Protein AF-A0A4R0S3S3-F1 (afdb_monomer)

InterPro domains:
  IPR056121 Domain of unknown function DUF7704 [PF24803] (75-228)
  IPR056121 Domain of unknown function DUF7704 [PTHR37019] (70-231)

Structure (mmCIF, N/CA/C/O backbone):
data_AF-A0A4R0S3S3-F1
#
_entry.id   AF-A0A4R0S3S3-F1
#
loop_
_atom_site.group_PDB
_atom_site.id
_atom_site.type_symbol
_atom_site.label_atom_id
_atom_site.label_alt_id
_atom_site.label_comp_id
_atom_site.label_asym_id
_atom_site.label_entity_id
_atom_site.label_seq_id
_atom_site.pdbx_PDB_ins_code
_atom_site.Cartn_x
_atom_site.Cartn_y
_atom_site.Cartn_z
_atom_site.occupancy
_atom_site.B_iso_or_equiv
_atom_site.auth_seq_id
_atom_site.auth_comp_id
_atom_site.auth_asym_id
_atom_site.auth_atom_id
_atom_site.pdbx_PDB_model_num
ATOM 1 N N . MET A 1 1 ? -4.196 -21.162 -22.050 1.00 35.69 1 MET A N 1
ATOM 2 C CA . MET A 1 1 ? -4.713 -21.024 -20.668 1.00 35.69 1 MET A CA 1
ATOM 3 C C . MET A 1 1 ? -4.664 -19.553 -20.250 1.00 35.69 1 MET A C 1
ATOM 5 O O . MET A 1 1 ? -3.620 -19.103 -19.809 1.00 35.69 1 MET A O 1
ATOM 9 N N . ARG A 1 2 ? -5.730 -18.764 -20.458 1.00 34.78 2 ARG A N 1
ATOM 10 C CA . ARG A 1 2 ? -5.792 -17.333 -20.060 1.00 34.78 2 ARG A CA 1
ATOM 11 C C . ARG A 1 2 ? -7.169 -16.909 -19.505 1.00 34.78 2 ARG A C 1
ATOM 13 O O . ARG A 1 2 ? -7.535 -15.750 -19.600 1.00 34.78 2 ARG A O 1
ATOM 20 N N . LEU A 1 3 ? -7.936 -17.839 -18.923 1.00 28.58 3 LEU A N 1
ATOM 21 C CA . LEU A 1 3 ? -9.267 -17.550 -18.350 1.00 28.58 3 LEU A CA 1
ATOM 22 C C . LEU A 1 3 ? -9.360 -17.682 -16.816 1.00 28.58 3 LEU A C 1
ATOM 24 O O . LEU A 1 3 ? -10.427 -17.470 -16.252 1.00 28.58 3 LEU A O 1
ATOM 28 N N . SER A 1 4 ? -8.270 -18.012 -16.116 1.00 37.50 4 SER A N 1
ATOM 29 C CA . SER A 1 4 ? -8.365 -18.422 -14.703 1.00 37.50 4 SER A CA 1
ATOM 30 C C . SER A 1 4 ? -8.352 -17.273 -13.684 1.00 37.50 4 SER A C 1
ATOM 32 O O . SER A 1 4 ? -8.797 -17.470 -12.558 1.00 37.50 4 SER A O 1
ATOM 34 N N . ALA A 1 5 ? -7.873 -16.077 -14.047 1.00 30.36 5 ALA A N 1
ATOM 35 C CA . ALA A 1 5 ? -7.733 -14.965 -13.097 1.00 30.36 5 ALA A CA 1
ATOM 36 C C . ALA A 1 5 ? -9.059 -14.223 -12.831 1.00 30.36 5 ALA A C 1
ATOM 38 O O . ALA A 1 5 ? -9.338 -13.853 -11.694 1.00 30.36 5 ALA A O 1
ATOM 39 N N . CYS A 1 6 ? -9.929 -14.079 -13.841 1.00 31.77 6 CYS A N 1
ATOM 40 C CA . CYS A 1 6 ? -11.235 -13.426 -13.670 1.00 31.77 6 CYS A CA 1
ATOM 41 C C . CYS A 1 6 ? -12.199 -14.229 -12.779 1.00 31.77 6 CYS A C 1
ATOM 43 O O . CYS A 1 6 ? -13.008 -13.637 -12.070 1.00 31.77 6 CYS A O 1
ATOM 45 N N . PHE A 1 7 ? -12.095 -15.563 -12.764 1.00 30.67 7 PHE A N 1
ATOM 46 C CA . PHE A 1 7 ? -12.958 -16.418 -11.938 1.00 30.67 7 PHE A CA 1
ATOM 47 C C . PHE A 1 7 ? -12.605 -16.375 -10.444 1.00 30.67 7 PHE A C 1
ATOM 49 O O . PHE A 1 7 ? -13.498 -16.456 -9.603 1.00 30.67 7 PHE A O 1
ATOM 56 N N . LEU A 1 8 ? -11.327 -16.189 -10.100 1.00 35.50 8 LEU A N 1
ATOM 57 C CA . LEU A 1 8 ? -10.882 -16.071 -8.706 1.00 35.50 8 LEU A CA 1
ATOM 58 C C . LEU A 1 8 ? -11.323 -14.747 -8.063 1.00 35.50 8 LEU A C 1
ATOM 60 O O . LEU A 1 8 ? -11.708 -14.739 -6.896 1.00 35.50 8 LEU A O 1
ATOM 64 N N . ILE A 1 9 ? -11.359 -13.659 -8.839 1.00 36.84 9 ILE A N 1
ATOM 65 C CA . ILE A 1 9 ? -11.851 -12.348 -8.381 1.00 36.84 9 ILE A CA 1
ATOM 66 C C . ILE A 1 9 ? -13.368 -12.394 -8.123 1.00 36.84 9 ILE A C 1
ATOM 68 O O . ILE A 1 9 ? -13.841 -11.868 -7.117 1.00 36.84 9 ILE A O 1
ATOM 72 N N . ALA A 1 10 ? -14.135 -13.091 -8.971 1.00 30.64 10 ALA A N 1
ATOM 73 C CA . ALA A 1 10 ? -15.579 -13.246 -8.784 1.00 30.64 10 ALA A CA 1
ATOM 74 C C . ALA A 1 10 ? -15.937 -14.129 -7.569 1.00 30.64 10 ALA A C 1
ATOM 76 O O . ALA A 1 10 ? -16.857 -13.799 -6.822 1.00 30.64 10 ALA A O 1
ATOM 77 N N . ALA A 1 11 ? -15.188 -15.213 -7.329 1.00 32.97 11 ALA A N 1
ATOM 78 C CA . ALA A 1 11 ? -15.475 -16.163 -6.251 1.00 32.97 11 ALA A CA 1
ATOM 79 C C . ALA A 1 11 ? -15.201 -15.601 -4.841 1.00 32.97 11 ALA A C 1
ATOM 81 O O . ALA A 1 11 ? -15.923 -15.930 -3.898 1.00 32.97 11 ALA A O 1
ATOM 82 N N . PHE A 1 12 ? -14.201 -14.723 -4.688 1.00 30.95 12 PHE A N 1
ATOM 83 C CA . PHE A 1 12 ? -13.895 -14.091 -3.396 1.00 30.95 12 PHE A CA 1
ATOM 84 C C . PHE A 1 12 ? -14.872 -12.957 -3.047 1.00 30.95 12 PHE A C 1
ATOM 86 O O . PHE A 1 12 ? -15.174 -12.721 -1.877 1.00 30.95 12 PHE A O 1
ATOM 93 N N . SER A 1 13 ? -15.438 -12.297 -4.064 1.00 33.88 13 SER A N 1
ATOM 94 C CA . SER A 1 13 ? -16.445 -11.250 -3.871 1.00 33.88 13 SER A CA 1
ATOM 95 C C . SER A 1 13 ? -17.778 -11.812 -3.351 1.00 33.88 13 SER A C 1
ATOM 97 O O . SER A 1 13 ? -18.491 -11.124 -2.629 1.00 33.88 13 SER A O 1
ATOM 99 N N . THR A 1 14 ? -18.117 -13.071 -3.647 1.00 34.12 14 THR A N 1
ATOM 100 C CA . THR A 1 14 ? -19.372 -13.691 -3.180 1.00 34.12 14 THR A CA 1
AT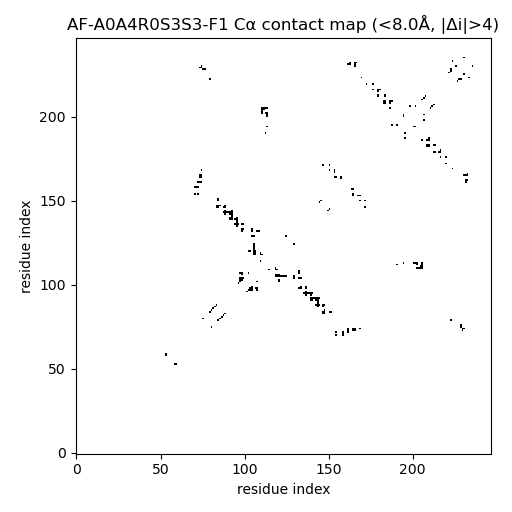OM 101 C C . THR A 1 14 ? -19.333 -14.208 -1.740 1.00 34.12 14 THR A C 1
ATOM 103 O O . THR A 1 14 ? -20.371 -14.246 -1.084 1.00 34.12 14 THR A O 1
ATOM 106 N N . THR A 1 15 ? -18.167 -14.574 -1.203 1.00 40.66 15 THR A N 1
ATOM 107 C CA . THR A 1 15 ? -18.057 -15.130 0.160 1.00 40.66 15 THR A CA 1
ATOM 108 C C . THR A 1 15 ? -17.957 -14.063 1.250 1.00 40.66 15 THR A C 1
ATOM 110 O O . THR A 1 15 ? -18.397 -14.310 2.371 1.00 40.66 15 THR A O 1
ATOM 113 N N . VAL A 1 16 ? -17.466 -12.859 0.937 1.00 40.75 16 VAL A N 1
ATOM 114 C CA . VAL A 1 16 ? -17.386 -11.744 1.906 1.00 40.75 16 VAL A CA 1
ATOM 115 C C . VAL A 1 16 ? -18.708 -10.966 2.013 1.00 40.75 16 VAL A C 1
ATOM 117 O O . VAL A 1 16 ? -19.028 -10.434 3.074 1.00 40.75 16 VAL A O 1
ATOM 120 N N . PHE A 1 17 ? -19.537 -10.964 0.964 1.00 36.66 17 PHE A N 1
ATOM 121 C CA . PHE A 1 17 ? -20.828 -10.257 0.949 1.00 36.66 17 PHE A CA 1
ATOM 122 C C . PHE A 1 17 ? -22.004 -11.028 1.571 1.00 36.66 17 PHE A C 1
ATOM 124 O O . PHE A 1 17 ? -23.117 -10.511 1.612 1.00 36.66 17 PHE A O 1
ATOM 131 N N . SER A 1 18 ? -21.782 -12.235 2.100 1.00 35.06 18 SER A N 1
ATOM 132 C CA . SER A 1 18 ? -22.859 -13.082 2.632 1.00 35.06 18 SER A CA 1
ATOM 133 C C . SER A 1 18 ? -23.049 -12.994 4.154 1.00 35.06 18 SER A C 1
ATOM 135 O O . SER A 1 18 ? -23.695 -13.862 4.742 1.00 35.06 18 SER A O 1
ATOM 137 N N . ALA A 1 19 ? -22.522 -11.954 4.811 1.00 38.94 19 ALA A N 1
ATOM 138 C CA . ALA A 1 19 ? -22.922 -11.647 6.181 1.00 38.94 19 ALA A CA 1
ATOM 139 C C . ALA A 1 19 ? -24.379 -11.133 6.165 1.00 38.94 19 ALA A C 1
ATOM 141 O O . ALA A 1 19 ? -24.642 -10.098 5.550 1.00 38.94 19 ALA A O 1
ATOM 142 N N . PRO A 1 20 ? -25.340 -11.826 6.804 1.00 33.75 20 PRO A N 1
ATOM 143 C CA . PRO A 1 20 ? -26.737 -11.416 6.772 1.00 33.75 20 PRO A CA 1
ATOM 144 C C . PRO A 1 20 ? -26.895 -10.059 7.464 1.00 33.75 20 PRO A C 1
ATOM 146 O O . PRO A 1 20 ? -26.605 -9.909 8.651 1.00 33.75 20 PRO A O 1
ATOM 149 N N . ILE A 1 21 ? -27.366 -9.062 6.713 1.00 42.16 21 ILE A N 1
ATOM 150 C CA . ILE A 1 21 ? -27.879 -7.812 7.272 1.00 42.16 21 ILE A CA 1
ATOM 151 C C . ILE A 1 21 ? -29.202 -8.170 7.962 1.00 42.16 21 ILE A C 1
ATOM 153 O O . ILE A 1 21 ? -30.121 -8.617 7.273 1.00 42.16 21 ILE A O 1
ATOM 157 N N . PRO A 1 22 ? -29.346 -8.016 9.291 1.00 38.41 22 PRO A N 1
ATOM 158 C CA . PRO A 1 22 ? -30.633 -8.226 9.933 1.00 38.41 22 PRO A CA 1
ATOM 159 C C . PRO A 1 22 ? -31.617 -7.172 9.416 1.00 38.41 22 PRO A C 1
ATOM 161 O O . PRO A 1 22 ? -31.472 -5.977 9.680 1.00 38.41 22 PRO A O 1
ATOM 164 N N . SER A 1 23 ? -32.604 -7.626 8.645 1.00 42.69 23 SER A N 1
ATOM 165 C CA . SER A 1 23 ? -33.729 -6.832 8.162 1.00 42.69 23 SER A CA 1
ATOM 166 C C . SER A 1 23 ? -34.648 -6.475 9.330 1.00 42.69 23 SER A C 1
ATOM 168 O O . SER A 1 23 ? -35.680 -7.105 9.532 1.00 42.69 23 SER A O 1
ATOM 170 N N . ASN A 1 24 ? -34.273 -5.466 10.113 1.00 42.50 24 ASN A N 1
ATOM 171 C CA . ASN A 1 24 ? -35.224 -4.783 10.977 1.00 42.50 24 ASN A CA 1
ATOM 172 C C . ASN A 1 24 ? -35.760 -3.568 10.226 1.00 42.50 24 ASN A C 1
ATOM 174 O O . ASN A 1 24 ? -35.079 -2.560 10.049 1.00 42.50 24 ASN A O 1
ATOM 178 N N . THR A 1 25 ? -36.993 -3.730 9.762 1.00 42.28 25 THR A N 1
ATOM 179 C CA . THR A 1 25 ? -37.929 -2.710 9.306 1.00 42.28 25 THR A CA 1
ATOM 180 C C . THR A 1 25 ? -37.751 -1.406 10.087 1.00 42.28 25 THR A C 1
ATOM 182 O O . THR A 1 25 ? -38.051 -1.341 11.278 1.00 42.28 25 THR A O 1
ATOM 185 N N . LEU A 1 26 ? -37.268 -0.358 9.414 1.00 39.31 26 LEU A N 1
ATOM 186 C CA . LEU A 1 26 ? -37.329 1.013 9.914 1.00 39.31 26 LEU A CA 1
ATOM 187 C C . LEU A 1 26 ? -38.794 1.458 9.882 1.00 39.31 26 LEU A C 1
ATOM 189 O O . LEU A 1 26 ? -39.267 2.016 8.895 1.00 39.31 26 LEU A O 1
ATOM 193 N N . ALA A 1 27 ? -39.528 1.175 10.955 1.00 41.31 27 ALA A N 1
ATOM 194 C CA . ALA A 1 27 ? -40.757 1.891 11.244 1.00 41.31 27 ALA A CA 1
ATOM 195 C C . ALA A 1 27 ? -40.370 3.321 11.646 1.00 41.31 27 ALA A C 1
ATOM 197 O O . ALA A 1 27 ? -39.749 3.536 12.687 1.00 41.31 27 ALA A O 1
ATOM 198 N N . VAL A 1 28 ? -40.696 4.284 10.787 1.00 47.22 28 VAL A N 1
ATOM 199 C CA . VAL A 1 28 ? -40.642 5.714 11.099 1.00 47.22 28 VAL A CA 1
ATOM 200 C C . VAL A 1 28 ? -41.721 5.984 12.155 1.00 47.22 28 VAL A C 1
ATOM 202 O O . VAL A 1 28 ? -42.892 5.741 11.859 1.00 47.22 28 VAL A O 1
ATOM 205 N N . PRO A 1 29 ? -41.392 6.439 13.377 1.00 44.66 29 PRO A N 1
ATOM 206 C CA . PRO A 1 29 ? -42.416 6.874 14.313 1.00 44.66 29 PRO A CA 1
ATOM 207 C C . PRO A 1 29 ? -42.960 8.238 13.870 1.00 44.66 29 PRO A C 1
ATOM 209 O O . PRO A 1 29 ? -42.189 9.135 13.526 1.00 44.66 29 PRO A O 1
ATOM 212 N N . GLU A 1 30 ? -44.286 8.383 13.881 1.00 53.03 30 GLU A N 1
ATOM 213 C CA . GLU A 1 30 ? -44.974 9.661 13.667 1.00 53.03 30 GLU A CA 1
ATOM 214 C C . GLU A 1 30 ? -44.515 10.747 14.660 1.00 53.03 30 GLU A C 1
ATOM 216 O O . GLU A 1 30 ? -44.114 10.438 15.789 1.00 53.03 30 GLU A O 1
ATOM 221 N N . PRO A 1 31 ? -44.595 12.035 14.272 1.00 40.25 31 PRO A N 1
ATOM 222 C CA . PRO A 1 31 ? -44.223 13.140 15.140 1.00 40.25 31 PRO A CA 1
ATOM 223 C C . PRO A 1 31 ? -45.233 13.289 16.285 1.00 40.25 31 PRO A C 1
ATOM 225 O O . PRO A 1 31 ? -46.367 13.719 16.093 1.00 40.25 31 PRO A O 1
ATOM 228 N N . VAL A 1 32 ? -44.796 12.962 17.501 1.00 48.06 32 VAL A N 1
ATOM 229 C CA . VAL A 1 32 ? -45.538 13.247 18.733 1.00 48.06 32 VAL A CA 1
ATOM 230 C C . VAL A 1 32 ? -45.441 14.742 19.035 1.00 48.06 32 VAL A C 1
ATOM 232 O O . VAL A 1 32 ? -44.371 15.254 19.364 1.00 48.06 32 VAL A O 1
ATOM 235 N N . THR A 1 33 ? -46.573 15.437 18.961 1.00 49.03 33 THR A N 1
ATOM 236 C CA . THR A 1 33 ? -46.768 16.784 19.505 1.00 49.03 33 THR A CA 1
ATOM 237 C C . THR A 1 33 ? -46.560 16.741 21.021 1.00 49.03 33 THR A C 1
ATOM 239 O O . THR A 1 33 ? -47.348 16.140 21.749 1.00 49.03 33 THR A O 1
ATOM 242 N N . GLN A 1 34 ? -45.473 17.339 21.513 1.00 38.91 34 GLN A N 1
ATOM 243 C CA . GLN A 1 34 ? -45.228 17.479 22.949 1.00 38.91 34 GLN A CA 1
ATOM 244 C C . GLN A 1 34 ? -45.896 18.752 23.478 1.00 38.91 34 GLN A C 1
ATOM 246 O O . GLN A 1 34 ? -45.499 19.860 23.128 1.00 38.91 34 GLN A O 1
ATOM 251 N N . GLU A 1 35 ? -46.885 18.580 24.356 1.00 47.41 35 GLU A N 1
ATOM 252 C CA . GLU A 1 35 ? -47.310 19.623 25.292 1.00 47.41 35 GLU A CA 1
ATOM 253 C C . GLU A 1 35 ? -46.215 19.904 26.343 1.00 47.41 35 GLU A C 1
ATOM 255 O O . GLU A 1 35 ? -45.455 18.994 26.707 1.00 47.41 35 GLU A O 1
ATOM 260 N N . PRO A 1 36 ? -46.138 21.139 26.873 1.00 40.81 36 PRO A N 1
ATOM 261 C CA . PRO A 1 36 ? -45.149 21.516 27.875 1.00 40.81 36 PRO A CA 1
ATOM 262 C C . PRO A 1 36 ? -45.464 20.848 29.221 1.00 40.81 36 PRO A C 1
ATOM 264 O O . PRO A 1 36 ? -46.452 21.164 29.878 1.00 40.81 36 PRO A O 1
ATOM 267 N N . ARG A 1 37 ? -44.603 19.915 29.645 1.00 43.59 37 ARG A N 1
ATOM 268 C CA . ARG A 1 37 ? -44.697 19.272 30.960 1.00 43.59 37 ARG A CA 1
ATOM 269 C C . ARG A 1 37 ? -44.038 20.129 32.043 1.00 43.59 37 ARG A C 1
ATOM 271 O O . ARG A 1 37 ? -42.872 20.500 31.935 1.00 43.59 37 ARG A O 1
ATOM 278 N N . ASP A 1 38 ? -44.827 20.384 33.079 1.00 48.12 38 ASP A N 1
ATOM 279 C CA . ASP A 1 38 ? -44.497 21.030 34.348 1.00 48.12 38 ASP A CA 1
ATOM 280 C C . ASP A 1 38 ? -43.281 20.367 35.031 1.00 48.12 38 ASP A C 1
ATOM 282 O O . ASP A 1 38 ? -43.220 19.146 35.199 1.00 48.12 38 ASP A O 1
ATOM 286 N N . LEU A 1 39 ? -42.288 21.187 35.383 1.00 47.44 39 LEU A N 1
ATOM 287 C CA . LEU A 1 39 ? -40.953 20.795 35.856 1.00 47.44 39 LEU A CA 1
ATOM 288 C C . LEU A 1 39 ? -40.822 20.789 37.390 1.00 47.44 39 LEU A C 1
ATOM 290 O O . LEU A 1 39 ? -39.716 20.722 37.923 1.00 47.44 39 LEU A O 1
ATOM 294 N N . SER A 1 40 ? -41.930 20.829 38.125 1.00 44.16 40 SER A N 1
ATOM 295 C CA . SER A 1 40 ? -41.930 20.972 39.587 1.00 44.16 40 SER A CA 1
ATOM 296 C C . SER A 1 40 ? -41.650 19.685 40.395 1.00 44.16 40 SER A C 1
ATOM 298 O O . SER A 1 40 ? -41.647 19.731 41.623 1.00 44.16 40 SER A O 1
ATOM 300 N N . GLY A 1 41 ? -41.358 18.539 39.759 1.00 45.97 41 GLY A N 1
ATOM 301 C CA . GLY A 1 41 ? -41.339 17.229 40.439 1.00 45.97 41 GLY A CA 1
ATOM 302 C C . GLY A 1 41 ? -40.020 16.441 40.524 1.00 45.97 41 GLY A C 1
ATOM 303 O O . GLY A 1 41 ? -40.021 15.378 41.138 1.00 45.97 41 GLY A O 1
ATOM 304 N N . ILE A 1 42 ? -38.899 16.881 39.935 1.00 43.50 42 ILE A N 1
ATOM 305 C CA . ILE A 1 42 ? -37.663 16.062 39.877 1.00 43.50 42 ILE A CA 1
ATOM 306 C C . ILE A 1 42 ? -36.569 16.629 40.790 1.00 43.50 42 ILE A C 1
ATOM 308 O O . ILE A 1 42 ? -35.536 17.116 40.344 1.00 43.50 42 ILE A O 1
ATOM 312 N N . LEU A 1 43 ? -36.790 16.531 42.100 1.00 48.34 43 LEU A N 1
ATOM 313 C CA . LEU A 1 43 ? -35.722 16.553 43.102 1.00 48.34 43 LEU A CA 1
ATOM 314 C C . LEU A 1 43 ? -35.917 15.355 44.030 1.00 48.34 43 LEU A C 1
ATOM 316 O O . LEU A 1 43 ? -36.541 15.444 45.082 1.00 48.34 43 LEU A O 1
ATOM 320 N N . GLY A 1 44 ? -35.391 14.209 43.603 1.00 38.28 44 GLY A N 1
ATOM 321 C CA . GLY A 1 44 ? -35.412 12.976 44.377 1.00 38.28 44 GLY A CA 1
ATOM 322 C C . GLY A 1 44 ? -34.200 12.108 44.068 1.00 38.28 44 GLY A C 1
ATOM 323 O O . GLY A 1 44 ? -34.219 11.337 43.118 1.00 38.28 44 GLY A O 1
ATOM 324 N N . GLY A 1 45 ? -33.165 12.228 44.903 1.00 46.59 45 GLY A N 1
ATOM 325 C CA . GLY A 1 45 ? -32.197 11.157 45.150 1.00 46.59 45 GLY A CA 1
ATOM 326 C C . GLY A 1 45 ? -31.036 11.014 44.164 1.00 46.59 45 GLY A C 1
ATOM 327 O O . GLY A 1 45 ? -30.945 10.009 43.466 1.00 46.59 45 GLY A O 1
ATOM 328 N N . GLN A 1 46 ? -30.070 11.938 44.201 1.00 39.81 46 GLN A N 1
ATOM 329 C CA . GLN A 1 46 ? -28.678 11.586 43.906 1.00 39.81 46 GLN A CA 1
ATOM 330 C C . GLN A 1 46 ? -27.818 11.747 45.157 1.00 39.81 46 GLN A C 1
ATOM 332 O O . GLN A 1 46 ? -27.912 12.720 45.897 1.00 39.81 46 GLN A O 1
ATOM 337 N N . ASN A 1 47 ? -27.012 10.718 45.381 1.00 41.31 47 ASN A N 1
ATOM 338 C CA . ASN A 1 47 ? -26.103 10.525 46.494 1.00 41.31 47 ASN A CA 1
ATOM 339 C C . ASN A 1 47 ? -25.004 11.604 46.437 1.00 41.31 47 ASN A C 1
ATOM 341 O O . ASN A 1 47 ? -24.086 11.523 45.621 1.00 41.31 47 ASN A O 1
ATOM 345 N N . THR A 1 48 ? -25.123 12.649 47.255 1.00 41.59 48 THR A N 1
ATOM 346 C CA . THR A 1 48 ? -24.173 13.765 47.306 1.00 41.59 48 THR A CA 1
ATOM 347 C C . THR A 1 48 ? -22.939 13.382 48.119 1.00 41.59 48 THR A C 1
ATOM 349 O O . THR A 1 48 ? -22.843 13.673 49.311 1.00 41.59 48 THR A O 1
ATOM 352 N N . GLY A 1 49 ? -21.959 12.757 47.466 1.00 49.31 49 GLY A N 1
ATOM 353 C CA . GLY A 1 49 ? -20.565 13.013 47.835 1.00 49.31 49 GLY A CA 1
ATOM 354 C C . GLY A 1 49 ? -20.243 14.489 47.552 1.00 49.31 49 GLY A C 1
ATOM 355 O O . GLY A 1 49 ? -20.868 15.073 46.661 1.00 49.31 49 GLY A O 1
ATOM 356 N N . PRO A 1 50 ? -19.328 15.136 48.295 1.00 43.62 50 PRO A N 1
ATOM 357 C CA . PRO A 1 50 ? -19.054 16.554 48.103 1.00 43.62 50 PRO A CA 1
ATOM 358 C C . PRO A 1 50 ? -18.540 16.801 46.680 1.00 43.62 50 PRO A C 1
ATOM 360 O O . PRO A 1 50 ? -17.434 16.393 46.326 1.00 43.62 50 PRO A O 1
ATOM 363 N N . ILE A 1 51 ? -19.356 17.478 45.868 1.00 54.16 51 ILE A N 1
ATOM 364 C CA . ILE A 1 51 ? -18.956 18.037 44.577 1.00 54.16 51 ILE A CA 1
ATOM 365 C C . ILE A 1 51 ? -17.925 19.120 44.895 1.00 54.16 51 ILE A C 1
ATOM 367 O O . ILE A 1 51 ? -18.276 20.226 45.306 1.00 54.16 51 ILE A O 1
ATOM 371 N N . GLN A 1 52 ? -16.641 18.791 44.764 1.00 54.00 52 GLN A N 1
ATOM 372 C CA . GLN A 1 52 ? -15.600 19.809 44.788 1.00 54.00 52 GLN A CA 1
ATOM 373 C C . GLN A 1 52 ? -15.702 20.615 43.495 1.00 54.00 52 GLN A C 1
ATOM 375 O O . GLN A 1 52 ? -15.314 20.145 42.427 1.00 54.00 52 GLN A O 1
ATOM 380 N N . LEU A 1 53 ? -16.250 21.828 43.591 1.00 54.84 53 LEU A N 1
ATOM 381 C CA . LEU A 1 53 ? -16.100 22.823 42.536 1.00 54.84 53 LEU A CA 1
ATOM 382 C C . LEU A 1 53 ? -14.601 23.122 42.344 1.00 54.84 53 LEU A C 1
ATOM 384 O O . LEU A 1 53 ? -13.894 23.287 43.345 1.00 54.84 53 LEU A O 1
ATOM 388 N N . PRO A 1 54 ? -14.112 23.224 41.093 1.00 49.56 54 PRO A N 1
ATOM 389 C CA . PRO A 1 54 ? -12.740 23.645 40.829 1.00 49.56 54 PRO A CA 1
ATOM 390 C C . PRO A 1 54 ? -12.512 25.030 41.440 1.00 49.56 54 PRO A C 1
ATOM 392 O O . PRO A 1 54 ? -13.332 25.937 41.270 1.00 49.56 54 PRO A O 1
ATOM 395 N N . LYS A 1 55 ? -11.414 25.194 42.187 1.00 64.12 55 LYS A N 1
ATOM 396 C CA . LYS A 1 55 ? -11.187 26.372 43.042 1.00 64.12 55 LYS A CA 1
ATOM 397 C C . LYS A 1 55 ? -10.765 27.601 42.242 1.00 64.12 55 LYS A C 1
ATOM 399 O O . LYS A 1 55 ? -10.692 28.696 42.794 1.00 64.12 55 LYS A O 1
ATOM 404 N N . SER A 1 56 ? -10.501 27.448 40.945 1.00 67.25 56 SER A N 1
ATOM 405 C CA . SER A 1 56 ? -10.247 28.568 40.046 1.00 67.25 56 SER A CA 1
ATOM 406 C C . SER A 1 56 ? -10.585 28.237 38.584 1.00 67.25 56 SER A C 1
ATOM 408 O O . SER A 1 56 ? -10.504 27.075 38.176 1.00 67.25 56 SER A O 1
ATOM 410 N N . PRO A 1 57 ? -10.886 29.254 37.752 1.00 63.66 57 PRO A N 1
ATOM 411 C CA . PRO A 1 57 ? -11.006 29.094 36.301 1.00 63.66 57 PRO A CA 1
ATOM 412 C C . PRO A 1 57 ? -9.744 28.490 35.667 1.00 63.66 57 PRO A C 1
ATOM 414 O O . PRO A 1 57 ? -9.842 27.742 34.702 1.00 63.66 57 PRO A O 1
ATOM 417 N N . CYS A 1 58 ? -8.565 28.745 36.250 1.00 56.75 58 CYS A N 1
ATOM 418 C CA . CYS A 1 58 ? -7.300 28.145 35.823 1.00 56.75 58 CYS A CA 1
ATOM 419 C C . CYS A 1 58 ? -7.249 26.631 36.071 1.00 56.75 58 CYS A C 1
ATOM 421 O O . CYS A 1 58 ? -6.778 25.903 35.208 1.00 56.75 58 CYS A O 1
ATOM 423 N N . GLU A 1 59 ? -7.767 26.128 37.197 1.00 56.72 59 GLU A N 1
ATOM 424 C CA . GLU A 1 59 ? -7.853 24.679 37.451 1.00 56.72 59 GLU A CA 1
ATOM 425 C C . GLU A 1 59 ? -8.856 23.989 36.522 1.00 56.72 59 GLU A C 1
ATOM 427 O O . GLU A 1 59 ? -8.593 22.880 36.061 1.00 56.72 59 GLU A O 1
ATOM 432 N N . ALA A 1 60 ? -9.972 24.649 36.192 1.00 57.16 60 ALA A N 1
ATOM 433 C CA . ALA A 1 60 ? -10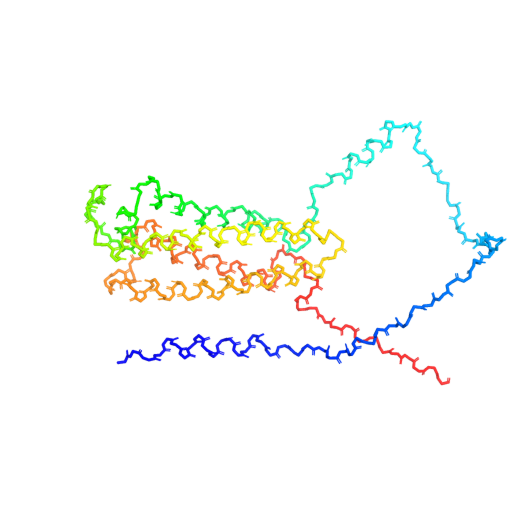.927 24.139 35.207 1.00 57.16 60 ALA A CA 1
ATOM 434 C C . ALA A 1 60 ? -10.310 24.078 33.797 1.00 57.16 60 ALA A C 1
ATOM 436 O O . ALA A 1 60 ? -10.496 23.093 33.084 1.00 57.16 60 ALA A O 1
ATOM 437 N N . VAL A 1 61 ? -9.516 25.087 33.423 1.00 56.12 61 VAL A N 1
ATOM 438 C CA . VAL A 1 61 ? -8.758 25.103 32.164 1.00 56.12 61 VAL A CA 1
ATOM 439 C C . VAL A 1 61 ? -7.647 24.053 32.178 1.00 56.12 61 VAL A C 1
ATOM 441 O O . VAL A 1 61 ? -7.486 23.359 31.186 1.00 56.12 61 VAL A O 1
ATOM 444 N N . ILE A 1 62 ? -6.937 23.839 33.288 1.00 55.78 62 ILE A N 1
ATOM 445 C CA . ILE A 1 62 ? -5.914 22.785 33.397 1.00 55.78 62 ILE A CA 1
ATOM 446 C C . ILE A 1 62 ? -6.550 21.386 33.331 1.00 55.78 62 ILE A C 1
ATOM 448 O O . ILE A 1 62 ? -6.002 20.514 32.663 1.00 55.78 62 ILE A O 1
ATOM 452 N N . HIS A 1 63 ? -7.727 21.161 33.926 1.00 50.34 63 HIS A N 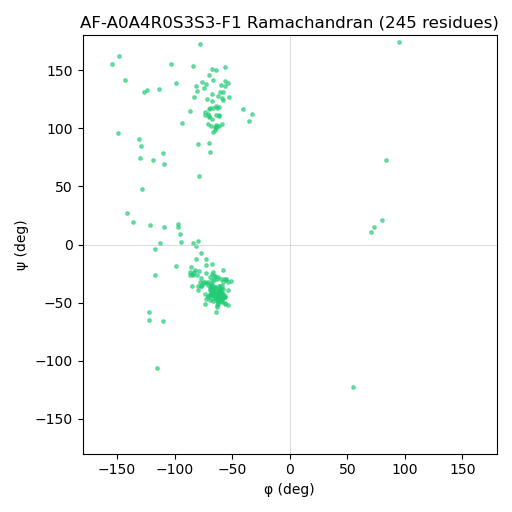1
ATOM 453 C CA . HIS A 1 63 ? -8.460 19.894 33.785 1.00 50.34 63 HIS A CA 1
ATOM 454 C C . HIS A 1 63 ? -9.013 19.673 32.366 1.00 50.34 63 HIS A C 1
ATOM 456 O O . HIS A 1 63 ? -8.975 18.549 31.860 1.00 50.34 63 HIS A O 1
ATOM 462 N N . ALA A 1 64 ? -9.482 20.730 31.696 1.00 50.47 64 ALA A N 1
ATOM 463 C CA . ALA A 1 64 ? -9.922 20.668 30.300 1.00 50.47 64 ALA A CA 1
ATOM 464 C C . ALA A 1 64 ? -8.744 20.502 29.316 1.00 50.47 64 ALA A C 1
ATOM 466 O O . ALA A 1 64 ? -8.867 19.812 28.310 1.00 50.47 64 ALA A O 1
ATOM 467 N N . VAL A 1 65 ? -7.578 21.080 29.620 1.00 48.94 65 VAL A N 1
ATOM 468 C CA . VAL A 1 65 ? -6.349 20.962 28.815 1.00 48.94 65 VAL A CA 1
ATOM 469 C C . VAL A 1 65 ? -5.668 19.607 29.040 1.00 48.94 65 VAL A C 1
ATOM 471 O O . VAL A 1 65 ? -5.181 19.004 28.086 1.00 48.94 65 VAL A O 1
ATOM 474 N N . SER A 1 66 ? -5.705 19.062 30.259 1.00 43.47 66 SER A N 1
ATOM 475 C CA . SER A 1 66 ? -5.138 17.744 30.599 1.00 43.47 66 SER A CA 1
ATOM 476 C C . SER A 1 66 ? -5.960 16.565 30.042 1.00 43.47 66 SER A C 1
ATOM 478 O O . SER A 1 66 ? -5.453 15.456 29.897 1.00 43.47 66 SER A O 1
ATOM 480 N N . THR A 1 67 ? -7.217 16.806 29.652 1.00 42.34 67 THR A N 1
ATOM 481 C CA . THR A 1 67 ? -8.087 15.830 28.965 1.00 42.34 67 THR A CA 1
ATOM 482 C C . THR A 1 67 ? -8.082 15.969 27.442 1.00 42.34 67 THR A C 1
ATOM 484 O O . THR A 1 67 ? -8.832 15.272 26.763 1.00 42.34 67 THR A O 1
ATOM 487 N N . SER A 1 68 ? -7.186 16.785 26.877 1.00 39.81 68 SER A N 1
ATOM 488 C CA . SER A 1 68 ? -6.814 16.670 25.464 1.00 39.81 68 SER A CA 1
ATOM 489 C C . SER A 1 68 ? -5.813 15.521 25.286 1.00 39.81 68 SER A C 1
ATOM 491 O O . SER A 1 68 ? -4.677 15.700 24.846 1.00 39.81 68 SER A O 1
ATOM 493 N N . SER A 1 69 ? -6.220 14.305 25.673 1.00 43.56 69 SER A N 1
ATOM 494 C CA . SER A 1 69 ? -5.511 13.114 25.215 1.00 43.56 69 SER A CA 1
ATOM 495 C C . SER A 1 69 ? -5.505 13.161 23.687 1.00 43.56 69 SER A C 1
ATOM 497 O O . SER A 1 69 ? -6.474 13.611 23.068 1.00 43.56 69 SER A O 1
ATOM 499 N N . MET A 1 70 ? -4.389 12.768 23.069 1.00 49.34 70 MET A N 1
ATOM 500 C CA . MET A 1 70 ? -4.338 12.519 21.627 1.00 49.34 70 MET A CA 1
ATOM 501 C C . MET A 1 70 ? -5.629 11.805 21.245 1.00 49.34 70 MET A C 1
ATOM 503 O O . MET A 1 70 ? -5.864 10.735 21.795 1.00 49.34 70 MET A O 1
ATOM 507 N N . SER A 1 71 ? -6.461 12.426 20.398 1.00 56.59 71 SER A N 1
ATOM 508 C CA . SER A 1 71 ? -7.801 11.943 20.045 1.00 56.59 71 SER A CA 1
ATOM 509 C C . SER A 1 71 ? -7.809 10.417 20.001 1.00 56.59 71 SER A C 1
ATOM 511 O O . SER A 1 71 ? -7.186 9.838 19.099 1.00 56.59 71 SER A O 1
ATOM 513 N N . ASP A 1 72 ? -8.409 9.780 21.010 1.00 72.50 72 ASP A N 1
ATOM 514 C CA . ASP A 1 72 ? -8.361 8.329 21.114 1.00 72.50 72 ASP A CA 1
ATOM 515 C C . ASP A 1 72 ? -8.958 7.771 19.822 1.00 72.50 72 ASP A C 1
ATOM 517 O O . ASP A 1 72 ? -10.084 8.103 19.443 1.00 72.50 72 ASP A O 1
ATOM 521 N N . TYR A 1 73 ? -8.198 6.926 19.121 1.00 79.44 73 TYR A N 1
ATOM 522 C CA . TYR A 1 73 ? -8.716 6.161 17.993 1.00 79.44 73 TYR A CA 1
ATOM 523 C C . TYR A 1 73 ? -8.803 4.682 18.379 1.00 79.44 73 TYR A C 1
ATOM 525 O O . TYR A 1 73 ? -7.929 3.901 17.999 1.00 79.44 73 TYR A O 1
ATOM 533 N N . PRO A 1 74 ? -9.841 4.267 19.136 1.00 81.38 74 PRO A N 1
ATOM 534 C CA . PRO A 1 74 ? -9.981 2.897 19.622 1.00 81.38 74 PRO A CA 1
ATOM 535 C C . PRO A 1 74 ? -9.840 1.814 18.547 1.00 81.38 74 PRO A C 1
ATOM 537 O O . PRO A 1 74 ? -9.375 0.717 18.856 1.00 81.38 74 PRO A O 1
ATOM 540 N N . ALA A 1 75 ? -10.240 2.094 17.302 1.00 82.94 75 ALA A N 1
ATOM 541 C CA . ALA A 1 75 ? -10.154 1.130 16.205 1.00 82.94 75 ALA A CA 1
ATOM 542 C C . ALA A 1 75 ? -8.725 0.934 15.656 1.00 82.94 75 ALA A C 1
ATOM 544 O O . ALA A 1 75 ? -8.381 -0.172 15.230 1.00 82.94 75 ALA A O 1
ATOM 545 N N . LEU A 1 76 ? -7.884 1.975 15.672 1.00 85.62 76 LEU A N 1
ATOM 546 C CA . LEU A 1 76 ? -6.491 1.928 15.219 1.00 85.62 76 LEU A CA 1
ATOM 547 C C . LEU A 1 76 ? -5.573 2.553 16.271 1.00 85.62 76 LEU A C 1
ATOM 549 O O . LEU A 1 76 ? -5.278 3.749 16.242 1.00 85.62 76 LEU A O 1
ATOM 553 N N . THR A 1 77 ? -5.090 1.711 17.181 1.00 89.69 77 THR A N 1
ATOM 554 C CA . THR A 1 77 ? -4.185 2.099 18.264 1.00 89.69 77 THR A CA 1
ATOM 555 C C . THR A 1 77 ? -2.739 1.682 17.981 1.00 89.69 77 THR A C 1
ATOM 557 O O . THR A 1 77 ? -2.475 0.734 17.236 1.00 89.69 77 THR A O 1
ATOM 560 N N . GLY A 1 78 ? -1.787 2.388 18.600 1.00 89.56 78 GLY A N 1
ATOM 561 C CA . GLY A 1 78 ? -0.369 2.015 18.623 1.00 89.56 78 GLY A CA 1
ATOM 562 C C . GLY A 1 78 ? 0.243 1.819 17.233 1.00 89.56 78 GLY A C 1
ATOM 563 O O . GLY A 1 78 ? 0.211 2.720 16.398 1.00 89.56 78 GLY A O 1
ATOM 564 N N . PHE A 1 79 ? 0.793 0.626 16.988 1.00 93.00 79 PHE A N 1
ATOM 565 C CA . PHE A 1 79 ? 1.465 0.272 15.733 1.00 93.00 79 PHE A CA 1
ATOM 566 C C . PHE A 1 79 ? 0.573 0.455 14.494 1.00 93.00 79 PHE A C 1
ATOM 568 O O . PHE A 1 79 ? 1.010 1.040 13.507 1.00 93.00 79 PHE A O 1
ATOM 575 N N . TYR A 1 80 ? -0.691 0.027 14.558 1.00 93.81 80 TYR A N 1
ATOM 576 C CA . TYR A 1 80 ? -1.619 0.161 13.430 1.00 93.81 80 TYR A CA 1
ATOM 577 C C . TYR A 1 80 ? -1.944 1.619 13.115 1.00 93.81 80 TYR A C 1
ATOM 579 O O . TYR A 1 80 ? -2.173 1.958 11.959 1.00 93.81 80 TYR A O 1
ATOM 587 N N . ASN A 1 81 ? -1.937 2.487 14.132 1.00 92.75 81 ASN A N 1
ATOM 588 C CA . ASN A 1 81 ? -2.120 3.918 13.931 1.00 92.75 81 ASN A CA 1
ATOM 589 C C . ASN A 1 81 ? -0.983 4.496 13.083 1.00 92.75 81 ASN A C 1
ATOM 591 O O . ASN A 1 81 ? -1.233 5.123 12.058 1.00 92.75 81 ASN A O 1
ATOM 595 N N . LEU A 1 82 ? 0.264 4.228 13.480 1.00 93.31 82 LEU A N 1
ATOM 596 C CA . LEU A 1 82 ? 1.442 4.681 12.745 1.00 93.31 82 LEU A CA 1
ATOM 597 C C . LEU A 1 82 ? 1.444 4.140 11.310 1.00 93.31 82 LEU A C 1
ATOM 599 O O . LEU A 1 82 ? 1.677 4.894 10.366 1.00 93.31 82 LEU A O 1
ATOM 603 N N . LEU A 1 83 ? 1.161 2.847 11.151 1.00 94.75 83 LEU A N 1
ATOM 604 C CA . LEU A 1 83 ? 1.197 2.192 9.852 1.00 94.75 83 LEU A CA 1
ATOM 605 C C . LEU A 1 83 ? 0.136 2.759 8.898 1.00 94.75 83 LEU A C 1
ATOM 607 O O . LEU A 1 83 ? 0.493 3.291 7.852 1.00 94.75 83 LEU A O 1
ATOM 611 N N . TYR A 1 84 ? -1.143 2.714 9.277 1.00 94.38 84 TYR A N 1
ATOM 612 C CA . TYR A 1 84 ? -2.245 3.005 8.353 1.00 94.38 84 TYR A CA 1
ATOM 613 C C . TYR A 1 84 ? -2.615 4.485 8.249 1.00 94.38 84 TYR A C 1
ATOM 615 O O . TYR A 1 84 ? -3.188 4.896 7.245 1.00 94.38 84 TYR A O 1
ATOM 623 N N . LEU A 1 85 ? -2.317 5.320 9.253 1.00 92.75 85 LEU A N 1
ATOM 624 C CA . LEU A 1 85 ? -2.581 6.760 9.122 1.00 92.75 85 LEU A CA 1
ATOM 625 C C . LEU A 1 85 ? -1.410 7.488 8.462 1.00 92.75 85 LEU A C 1
ATOM 627 O O . LEU A 1 85 ? -1.632 8.541 7.859 1.00 92.75 85 LEU A O 1
ATOM 631 N N . TRP A 1 86 ? -0.185 6.971 8.568 1.00 92.19 86 TRP A N 1
ATOM 632 C CA . TRP A 1 86 ? 1.007 7.690 8.120 1.00 92.19 86 TRP A CA 1
ATOM 633 C C . TRP A 1 86 ? 1.806 6.921 7.085 1.00 92.19 86 TRP A C 1
ATOM 635 O O . TRP A 1 86 ? 1.900 7.381 5.951 1.00 92.19 86 TRP A O 1
ATOM 645 N N . LEU A 1 87 ? 2.382 5.777 7.456 1.00 93.75 87 LEU A N 1
ATOM 646 C CA . LEU A 1 87 ? 3.353 5.101 6.595 1.00 93.75 87 LEU A CA 1
ATOM 647 C C . LEU A 1 87 ? 2.736 4.634 5.276 1.00 93.75 87 LEU A C 1
ATOM 649 O O . LEU A 1 87 ? 3.326 4.862 4.226 1.00 93.75 87 LEU A O 1
ATOM 653 N N . GLU A 1 88 ? 1.556 4.027 5.323 1.00 93.06 88 GLU A N 1
ATOM 654 C CA . GLU A 1 88 ? 0.897 3.488 4.136 1.00 93.06 88 GLU A CA 1
ATOM 655 C C . GLU A 1 88 ? 0.327 4.577 3.204 1.00 93.06 88 GLU A C 1
ATOM 657 O O . GLU A 1 88 ? 0.648 4.563 2.013 1.00 93.06 88 GLU A O 1
ATOM 662 N N . PRO A 1 89 ? -0.395 5.606 3.693 1.00 93.38 89 PRO A N 1
ATOM 663 C CA . PRO A 1 89 ? -0.808 6.722 2.842 1.00 93.38 89 PRO A CA 1
ATOM 664 C C . PRO A 1 89 ? 0.367 7.458 2.192 1.00 93.38 89 PRO A C 1
ATOM 666 O O . PRO A 1 89 ? 0.273 7.906 1.049 1.00 93.38 89 PRO A O 1
ATOM 669 N N . LEU A 1 90 ? 1.492 7.588 2.904 1.00 92.81 90 LEU A N 1
ATOM 670 C CA . LEU A 1 90 ? 2.701 8.190 2.346 1.00 92.81 90 LEU A CA 1
ATOM 671 C C . LEU A 1 90 ? 3.350 7.279 1.302 1.00 92.81 90 LEU A C 1
ATOM 673 O O . LEU A 1 90 ? 3.714 7.764 0.232 1.00 92.81 90 LEU A O 1
ATOM 677 N N . SER A 1 91 ? 3.474 5.977 1.575 1.00 92.75 91 SER A N 1
ATOM 678 C CA . SER A 1 91 ? 4.104 5.034 0.645 1.00 92.75 91 SER A CA 1
ATOM 679 C C . SER A 1 91 ? 3.308 4.865 -0.649 1.00 92.75 91 SER A C 1
ATOM 681 O O . SER A 1 91 ? 3.909 4.604 -1.687 1.00 92.75 91 SER A O 1
ATOM 683 N N . THR A 1 92 ? 1.991 5.075 -0.614 1.00 92.06 92 THR A N 1
ATOM 684 C CA . THR A 1 92 ? 1.127 5.086 -1.803 1.00 92.06 92 THR A CA 1
ATOM 685 C C . THR A 1 92 ? 1.099 6.451 -2.496 1.00 92.06 92 THR A C 1
ATOM 687 O O . THR A 1 92 ? 1.126 6.505 -3.720 1.00 92.06 92 THR A O 1
ATOM 690 N N . THR A 1 93 ? 1.153 7.570 -1.766 1.00 94.31 93 THR A N 1
ATOM 691 C CA . THR A 1 93 ? 1.131 8.919 -2.375 1.00 94.31 93 THR A CA 1
ATOM 692 C C . THR A 1 93 ? 2.471 9.338 -2.999 1.00 94.31 93 THR A C 1
ATOM 694 O O . THR A 1 93 ? 2.489 10.004 -4.035 1.00 94.31 93 THR A O 1
ATOM 697 N N . ILE A 1 94 ? 3.608 8.959 -2.405 1.00 94.06 94 ILE A N 1
ATOM 698 C CA . ILE A 1 94 ? 4.944 9.350 -2.897 1.00 94.06 94 ILE A CA 1
ATOM 699 C C . ILE A 1 94 ? 5.189 8.882 -4.347 1.00 94.06 94 ILE A C 1
ATOM 701 O O . ILE A 1 94 ? 5.585 9.719 -5.162 1.00 94.06 94 ILE A O 1
ATOM 705 N N . PRO A 1 95 ? 4.909 7.618 -4.729 1.00 92.75 95 PRO A N 1
ATOM 706 C CA . PRO A 1 95 ? 4.996 7.170 -6.118 1.00 92.75 95 PRO A CA 1
ATOM 707 C C . PRO A 1 95 ? 4.192 8.025 -7.101 1.00 92.75 95 PRO A C 1
ATOM 709 O O . PRO A 1 95 ? 4.688 8.321 -8.185 1.00 92.75 95 PRO A O 1
ATOM 712 N N . ALA A 1 96 ? 2.989 8.476 -6.728 1.00 94.88 96 ALA A N 1
ATOM 713 C CA . ALA A 1 96 ? 2.181 9.350 -7.581 1.00 94.88 96 ALA A CA 1
ATOM 714 C C . ALA A 1 96 ? 2.901 10.675 -7.875 1.00 94.88 96 ALA A C 1
ATOM 716 O O . ALA A 1 96 ? 3.018 11.085 -9.032 1.00 94.88 96 ALA A O 1
ATOM 717 N N . ILE A 1 97 ? 3.460 11.301 -6.835 1.00 94.69 97 ILE A N 1
ATOM 718 C CA . ILE A 1 97 ? 4.243 12.534 -6.968 1.00 94.69 97 ILE A CA 1
ATOM 719 C C . ILE A 1 97 ? 5.480 12.280 -7.837 1.00 94.69 97 ILE A C 1
ATOM 721 O O . ILE A 1 97 ? 5.754 13.060 -8.749 1.00 94.69 97 ILE A O 1
ATOM 725 N N . MET A 1 9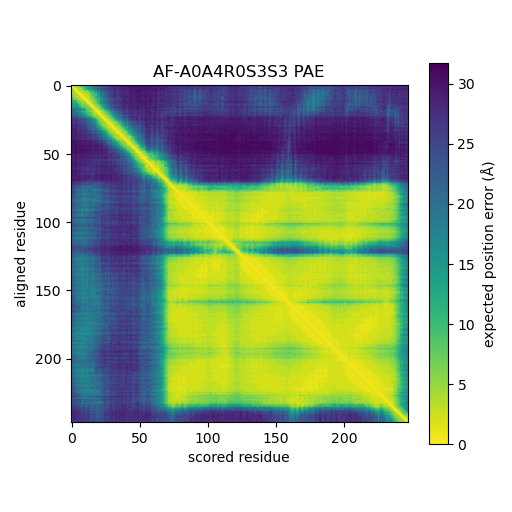8 ? 6.197 11.178 -7.605 1.00 93.31 98 MET A N 1
ATOM 726 C CA . MET A 1 98 ? 7.387 10.804 -8.378 1.00 93.31 98 MET A CA 1
ATOM 727 C C . MET A 1 98 ? 7.085 10.584 -9.866 1.00 93.31 98 MET A C 1
ATOM 729 O O . MET A 1 98 ? 7.882 10.992 -10.710 1.00 93.31 98 MET A O 1
ATOM 733 N N . ILE A 1 99 ? 5.939 9.977 -10.194 1.00 94.25 99 ILE A N 1
ATOM 734 C CA . ILE A 1 99 ? 5.486 9.749 -11.574 1.00 94.25 99 ILE A CA 1
ATOM 735 C C . ILE A 1 99 ? 5.224 11.074 -12.300 1.00 94.25 99 ILE A C 1
ATOM 737 O O . ILE A 1 99 ? 5.604 11.221 -13.464 1.00 94.25 99 ILE A O 1
ATOM 741 N N . TRP A 1 100 ? 4.560 12.027 -11.643 1.00 93.38 100 TRP A N 1
ATOM 742 C CA . TRP A 1 100 ? 4.175 13.296 -12.274 1.00 93.38 100 TRP A CA 1
ATOM 743 C C . TRP A 1 100 ? 5.280 14.342 -12.291 1.00 93.38 100 TRP A C 1
ATOM 745 O O . TRP A 1 100 ? 5.239 15.253 -13.115 1.00 93.38 100 TRP A O 1
ATOM 755 N N . THR A 1 101 ? 6.236 14.237 -11.372 1.00 92.44 101 THR A N 1
ATOM 756 C CA . THR A 1 101 ? 7.293 15.233 -11.202 1.00 92.44 101 THR A CA 1
ATOM 757 C C . THR A 1 101 ? 8.656 14.626 -11.516 1.00 92.44 101 THR A C 1
ATOM 759 O O . THR A 1 101 ? 8.978 14.399 -12.680 1.00 92.44 101 THR A O 1
ATOM 762 N N . VAL A 1 102 ? 9.463 14.363 -10.493 1.00 89.19 102 VAL A N 1
ATOM 763 C CA . VAL A 1 102 ? 10.819 13.835 -10.596 1.00 89.19 102 VAL A CA 1
ATOM 764 C C . VAL A 1 102 ? 10.880 12.556 -9.766 1.00 89.19 102 VAL A C 1
ATOM 766 O O . VAL A 1 102 ? 10.424 12.556 -8.621 1.00 89.19 102 VAL A O 1
ATOM 769 N N . PRO A 1 103 ? 11.448 11.462 -10.296 1.00 89.44 103 PRO A N 1
ATOM 770 C CA . PRO A 1 103 ? 12.178 11.332 -11.567 1.00 89.44 103 PRO A CA 1
ATOM 771 C C . PRO A 1 103 ? 11.304 11.171 -12.828 1.00 89.44 103 PRO A C 1
ATOM 773 O O . PRO A 1 103 ? 11.849 11.111 -13.927 1.00 89.44 103 PRO A O 1
ATOM 776 N N . GLY A 1 104 ? 9.975 11.132 -12.695 1.00 91.81 104 GLY A N 1
ATOM 777 C CA . GLY A 1 104 ? 9.029 11.171 -13.811 1.00 91.81 104 GLY A CA 1
ATOM 778 C C . GLY A 1 104 ? 8.547 9.802 -14.305 1.00 91.81 104 GLY A C 1
ATOM 779 O O . GLY A 1 104 ? 9.010 8.738 -13.885 1.00 91.81 104 GLY A O 1
ATOM 780 N N . ALA A 1 105 ? 7.589 9.832 -15.235 1.00 93.25 105 ALA A N 1
ATOM 781 C CA . ALA A 1 105 ? 6.884 8.645 -15.722 1.00 93.25 105 ALA A CA 1
ATOM 782 C C . ALA A 1 105 ? 7.790 7.630 -16.443 1.00 93.25 105 ALA A C 1
ATOM 784 O O . ALA A 1 105 ? 7.625 6.429 -16.239 1.00 93.25 105 ALA A O 1
ATOM 785 N N . ALA A 1 106 ? 8.761 8.087 -17.243 1.00 93.00 106 ALA A N 1
ATOM 786 C CA . ALA A 1 106 ? 9.687 7.207 -17.967 1.00 93.00 106 ALA A CA 1
ATOM 787 C C . ALA A 1 106 ? 10.593 6.422 -17.020 1.00 93.00 106 ALA A C 1
ATOM 789 O O . ALA A 1 106 ? 10.753 5.209 -17.169 1.00 93.00 106 ALA A O 1
ATOM 790 N N . TRP A 1 107 ? 11.108 7.097 -15.992 1.00 92.50 107 TRP A N 1
ATOM 791 C CA . TRP A 1 107 ? 11.860 6.440 -14.936 1.00 92.50 107 TRP A CA 1
ATOM 792 C C . TRP A 1 107 ? 10.993 5.423 -14.197 1.00 92.50 107 TRP A C 1
ATOM 794 O O . TRP A 1 107 ? 11.408 4.281 -14.026 1.00 92.50 107 TRP A O 1
ATOM 804 N N . PHE A 1 108 ? 9.775 5.801 -13.796 1.00 93.00 108 PHE A N 1
ATOM 805 C CA . PHE A 1 108 ? 8.916 4.899 -13.027 1.00 93.00 108 PHE A CA 1
ATOM 806 C C . PHE A 1 108 ? 8.510 3.667 -13.841 1.00 93.00 108 PHE A C 1
ATOM 808 O O . PHE A 1 108 ? 8.547 2.554 -13.326 1.00 93.00 108 PHE A O 1
ATOM 815 N N . HIS A 1 109 ? 8.198 3.855 -15.126 1.00 93.94 109 HIS A N 1
ATOM 816 C CA . HIS A 1 109 ? 7.937 2.767 -16.064 1.00 93.94 109 HIS A CA 1
ATOM 817 C C . HIS A 1 109 ? 9.108 1.784 -16.133 1.00 93.94 109 HIS A C 1
ATOM 819 O O . HIS A 1 109 ? 8.895 0.577 -16.067 1.00 93.94 109 HIS A O 1
ATOM 825 N N . HIS A 1 110 ? 10.340 2.295 -16.223 1.00 92.69 110 HIS A N 1
ATOM 826 C CA . HIS A 1 110 ? 11.553 1.473 -16.200 1.00 92.69 110 HIS A CA 1
ATOM 827 C C . HIS A 1 110 ? 11.682 0.671 -14.906 1.00 92.69 110 HIS A C 1
ATOM 829 O O . HIS A 1 110 ? 12.064 -0.488 -14.935 1.00 92.69 110 HIS A O 1
ATOM 835 N N . GLN A 1 111 ? 11.310 1.256 -13.767 1.00 93.12 111 GLN A N 1
ATOM 836 C CA . GLN A 1 111 ? 11.390 0.568 -12.480 1.00 93.12 111 GLN A CA 1
ATOM 837 C C . GLN A 1 111 ? 10.326 -0.522 -12.280 1.00 93.12 111 GLN A C 1
ATOM 839 O O . GLN A 1 111 ? 10.457 -1.300 -11.335 1.00 93.12 111 GLN A O 1
ATOM 844 N N . LEU A 1 112 ? 9.289 -0.612 -13.122 1.00 93.25 112 LEU A N 1
ATOM 845 C CA . LEU A 1 112 ? 8.254 -1.645 -12.976 1.00 93.25 112 LEU A CA 1
ATOM 846 C C . LEU A 1 112 ? 8.807 -3.066 -13.130 1.00 93.25 112 LEU A C 1
ATOM 848 O O . LEU A 1 112 ? 8.247 -3.991 -12.546 1.00 93.25 112 LEU A O 1
ATOM 852 N N . ILE A 1 113 ? 9.892 -3.233 -13.890 1.00 93.06 113 ILE A N 1
ATOM 853 C CA . ILE A 1 113 ? 10.606 -4.499 -14.054 1.00 93.06 113 ILE A CA 1
ATOM 854 C C . ILE A 1 113 ? 12.081 -4.255 -13.721 1.00 93.06 113 ILE A C 1
ATOM 856 O O . ILE A 1 113 ? 12.653 -3.296 -14.234 1.00 93.06 113 ILE A O 1
ATOM 860 N N . PRO A 1 114 ? 12.723 -5.085 -12.880 1.00 92.50 114 PRO A N 1
ATOM 861 C CA . PRO A 1 114 ? 14.149 -4.948 -12.617 1.00 92.50 114 PRO A CA 1
ATOM 862 C C . PRO A 1 114 ? 14.969 -5.063 -13.906 1.00 92.50 114 PRO A C 1
ATOM 864 O O . PRO A 1 114 ? 14.855 -6.042 -14.643 1.00 92.50 114 PRO A O 1
ATOM 867 N N . ASP A 1 115 ? 15.809 -4.061 -14.149 1.00 88.56 115 ASP A N 1
ATOM 868 C CA . ASP A 1 115 ? 16.770 -4.012 -15.246 1.00 88.56 115 ASP A CA 1
ATOM 869 C C . ASP A 1 115 ? 18.050 -3.327 -14.740 1.00 88.56 115 ASP A C 1
ATOM 871 O O . ASP A 1 115 ? 17.996 -2.388 -13.941 1.00 88.56 115 ASP A O 1
ATOM 875 N N . SER A 1 116 ? 19.203 -3.823 -15.185 1.00 84.00 116 SER A N 1
ATOM 876 C CA . SER A 1 116 ? 20.524 -3.269 -14.884 1.00 84.00 116 SER A CA 1
ATOM 877 C C . SER A 1 116 ? 20.884 -2.083 -15.781 1.00 84.00 116 SER A C 1
ATOM 879 O O . SER A 1 116 ? 21.844 -1.364 -15.489 1.00 84.00 116 SER A O 1
ATOM 881 N N . SER A 1 117 ? 20.128 -1.852 -16.859 1.00 86.94 117 SER A N 1
ATOM 882 C CA . SER A 1 117 ? 20.333 -0.692 -17.719 1.00 86.94 117 SER A CA 1
ATOM 883 C C . SER A 1 117 ? 19.927 0.623 -17.021 1.00 86.94 117 SER A C 1
ATOM 885 O O . SER A 1 117 ? 18.989 0.646 -16.212 1.00 86.94 117 SER A O 1
ATOM 887 N N . PRO A 1 118 ? 20.628 1.745 -17.292 1.00 83.25 118 PRO A N 1
ATOM 888 C CA . PRO A 1 118 ? 20.291 3.029 -16.690 1.00 83.25 118 PRO A CA 1
ATOM 889 C C . PRO A 1 118 ? 18.871 3.465 -17.055 1.00 83.25 118 PRO A C 1
ATOM 891 O O . PRO A 1 118 ? 18.507 3.498 -18.230 1.00 83.25 118 PRO A O 1
ATOM 894 N N . ALA A 1 119 ? 18.092 3.864 -16.048 1.00 81.31 119 ALA A N 1
ATOM 895 C CA . ALA A 1 119 ? 16.737 4.346 -16.266 1.00 81.31 119 ALA A CA 1
ATOM 896 C C . ALA A 1 119 ? 16.751 5.616 -17.139 1.00 81.31 119 ALA A C 1
ATOM 898 O O . ALA A 1 119 ? 17.449 6.584 -16.810 1.00 81.31 119 ALA A O 1
ATOM 899 N N . PRO A 1 120 ? 15.977 5.660 -18.232 1.00 78.38 120 PRO A N 1
ATOM 900 C CA . PRO A 1 120 ? 15.971 6.817 -19.102 1.00 78.38 120 PRO A CA 1
ATOM 901 C C . PRO A 1 120 ? 15.227 7.985 -18.442 1.00 78.38 120 PRO A C 1
ATOM 903 O O . PRO A 1 120 ? 14.008 7.961 -18.295 1.00 78.38 120 PRO A O 1
ATOM 906 N N . LEU A 1 121 ? 15.963 9.037 -18.078 1.00 67.81 121 LEU A N 1
ATOM 907 C CA . LEU A 1 121 ? 15.395 10.227 -17.428 1.00 67.81 121 LEU A CA 1
ATOM 908 C C . LEU A 1 121 ? 14.582 11.112 -18.389 1.00 67.81 121 LEU A C 1
ATOM 910 O O . LEU A 1 121 ? 13.688 11.820 -17.947 1.00 67.81 121 LEU A O 1
ATOM 914 N N . ASN A 1 122 ? 14.861 11.047 -19.698 1.00 67.81 122 ASN A N 1
ATOM 915 C CA . ASN A 1 122 ? 14.250 11.907 -20.723 1.00 67.81 122 ASN A CA 1
ATOM 916 C C . ASN A 1 122 ? 13.824 11.138 -21.989 1.00 67.81 122 ASN A C 1
ATOM 918 O O . ASN A 1 122 ? 13.705 11.738 -23.058 1.00 67.81 122 ASN A O 1
ATOM 922 N N . ALA A 1 123 ? 13.658 9.811 -21.926 1.00 71.62 123 ALA A N 1
ATOM 923 C CA . ALA A 1 123 ? 13.246 9.072 -23.120 1.00 71.62 123 ALA A CA 1
ATOM 924 C C . ALA A 1 123 ? 11.775 9.327 -23.444 1.00 71.62 123 ALA A C 1
ATOM 926 O O . ALA A 1 123 ? 10.907 9.299 -22.568 1.00 71.62 123 ALA A O 1
ATOM 927 N N . SER A 1 124 ? 11.495 9.509 -24.733 1.00 79.19 124 SER A N 1
ATOM 928 C CA . SER A 1 124 ? 10.133 9.485 -25.246 1.00 79.19 124 SER A CA 1
ATOM 929 C C . SER A 1 124 ? 9.538 8.095 -25.023 1.00 79.19 124 SER A C 1
ATOM 931 O O . SER A 1 124 ? 10.034 7.108 -25.569 1.00 79.19 124 SER A O 1
ATOM 933 N N . MET A 1 125 ? 8.478 8.019 -24.225 1.00 87.81 125 MET A N 1
ATOM 934 C CA . MET A 1 125 ? 7.665 6.814 -24.085 1.00 87.81 125 MET A CA 1
ATOM 935 C C . MET A 1 125 ? 6.617 6.748 -25.195 1.00 87.81 125 MET A C 1
ATOM 937 O O . MET A 1 125 ? 6.149 7.782 -25.674 1.00 87.81 125 MET A O 1
ATOM 941 N N . ASP A 1 126 ? 6.184 5.536 -25.546 1.00 92.81 126 ASP A N 1
ATOM 942 C CA . ASP A 1 126 ? 4.968 5.370 -26.342 1.00 92.81 126 ASP A CA 1
ATOM 943 C C . ASP A 1 126 ? 3.773 6.053 -25.633 1.00 92.81 126 ASP A C 1
ATOM 945 O O . ASP A 1 126 ? 3.614 5.885 -24.415 1.00 92.81 126 ASP A O 1
ATOM 949 N N . PRO A 1 127 ? 2.913 6.804 -26.354 1.00 94.38 127 PRO A N 1
ATOM 950 C CA . PRO A 1 127 ? 1.803 7.536 -25.747 1.00 94.38 127 PRO A CA 1
ATOM 951 C C . PRO A 1 127 ? 0.845 6.675 -24.913 1.00 94.38 127 PRO A C 1
ATOM 953 O O . PRO A 1 127 ? 0.266 7.174 -23.945 1.00 94.38 127 PRO A O 1
ATOM 956 N N . ARG A 1 128 ? 0.672 5.386 -25.243 1.00 95.62 128 ARG A N 1
ATOM 957 C CA . ARG A 1 128 ? -0.209 4.481 -24.486 1.00 95.62 128 ARG A CA 1
ATOM 958 C C . ARG A 1 128 ? 0.420 4.099 -23.154 1.00 95.62 128 ARG A C 1
ATOM 960 O O . ARG A 1 128 ? -0.269 4.122 -22.136 1.00 95.62 128 ARG A O 1
ATOM 967 N N . SER A 1 129 ? 1.721 3.806 -23.146 1.00 94.00 129 SER A N 1
ATOM 968 C CA . SER A 1 129 ? 2.465 3.546 -21.910 1.00 94.00 129 SER A CA 1
ATOM 969 C C . SER A 1 129 ? 2.501 4.780 -21.013 1.00 94.00 129 SER A C 1
ATOM 971 O O . SER A 1 129 ? 2.279 4.661 -19.810 1.00 94.00 129 SER A O 1
ATOM 973 N N . LEU A 1 130 ? 2.710 5.971 -21.586 1.00 94.31 130 LEU A N 1
ATOM 974 C CA . LEU A 1 130 ? 2.680 7.223 -20.826 1.00 94.31 130 LEU A CA 1
ATOM 975 C C . LEU A 1 130 ? 1.318 7.433 -20.149 1.00 94.31 130 LEU A C 1
ATOM 977 O O . LEU A 1 130 ? 1.259 7.676 -18.943 1.00 94.31 130 LEU A O 1
ATOM 981 N N . MET A 1 131 ? 0.229 7.274 -20.908 1.00 96.19 131 MET A N 1
ATOM 982 C CA . MET A 1 131 ? -1.132 7.365 -20.376 1.00 96.19 131 MET A CA 1
ATOM 983 C C . MET A 1 131 ? -1.365 6.350 -19.247 1.00 96.19 131 MET A C 1
ATOM 985 O O . MET A 1 131 ? -1.881 6.717 -18.192 1.00 96.19 131 MET A O 1
ATOM 989 N N . GLY A 1 132 ? -0.946 5.094 -19.435 1.00 96.38 132 GLY A N 1
ATOM 990 C CA . GLY A 1 132 ? -1.087 4.045 -18.423 1.00 96.38 132 GLY A CA 1
ATOM 991 C C . GLY A 1 132 ? -0.351 4.365 -17.119 1.00 96.38 132 GLY A C 1
ATOM 992 O O . GLY A 1 132 ? -0.915 4.207 -16.038 1.00 96.38 132 GLY A O 1
ATOM 993 N N . ILE A 1 133 ? 0.874 4.887 -17.199 1.00 95.50 133 ILE A N 1
ATOM 994 C CA . ILE A 1 133 ? 1.659 5.263 -16.014 1.00 95.50 133 ILE A CA 1
ATOM 995 C C . ILE A 1 133 ? 1.064 6.477 -15.297 1.00 95.50 133 ILE A C 1
ATOM 997 O O . ILE A 1 133 ? 1.035 6.514 -14.068 1.00 95.50 133 ILE A O 1
ATOM 1001 N N . TRP A 1 134 ? 0.529 7.455 -16.025 1.00 95.88 134 TRP A N 1
ATOM 1002 C CA . TRP A 1 134 ? -0.165 8.586 -15.403 1.00 95.88 134 TRP A CA 1
ATOM 1003 C C . TRP A 1 134 ? -1.465 8.175 -14.715 1.00 95.88 134 TRP A C 1
ATOM 1005 O O . TRP A 1 134 ? -1.778 8.687 -13.637 1.00 95.88 134 TRP A O 1
ATOM 1015 N N . GLN A 1 135 ? -2.217 7.244 -15.301 1.00 96.88 135 GLN A N 1
ATOM 1016 C CA . GLN A 1 135 ? -3.395 6.660 -14.657 1.00 96.88 135 GLN A CA 1
ATOM 1017 C C . GLN A 1 135 ? -3.004 5.882 -13.398 1.00 96.88 135 GLN A C 1
ATOM 1019 O O . GLN A 1 135 ? -3.637 6.062 -12.361 1.00 96.88 135 GLN A O 1
ATOM 1024 N N . LEU A 1 136 ? -1.912 5.114 -13.448 1.00 94.75 136 LEU A N 1
ATOM 1025 C CA . LEU A 1 136 ? -1.356 4.442 -12.274 1.00 94.75 136 LEU A CA 1
ATOM 1026 C C . LEU A 1 136 ? -0.983 5.441 -11.165 1.00 94.75 136 LEU A C 1
ATOM 1028 O O . LEU A 1 136 ? -1.336 5.223 -10.009 1.00 94.75 136 LEU A O 1
ATOM 1032 N N . GLY A 1 137 ? -0.352 6.568 -11.512 1.00 95.38 137 GLY A N 1
ATOM 1033 C CA . GLY A 1 137 ? -0.080 7.652 -10.562 1.00 95.38 137 GLY A CA 1
ATOM 1034 C C . GLY A 1 137 ? -1.352 8.199 -9.903 1.00 95.38 137 GLY A C 1
ATOM 1035 O O . GLY A 1 137 ? -1.397 8.363 -8.686 1.00 95.38 137 GLY A O 1
ATOM 1036 N N . ASN A 1 138 ? -2.426 8.394 -10.674 1.00 96.12 138 ASN A N 1
ATOM 1037 C CA . ASN A 1 138 ? -3.719 8.814 -10.119 1.00 96.12 138 ASN A CA 1
ATOM 1038 C C . ASN A 1 138 ? -4.307 7.768 -9.164 1.00 96.12 138 ASN A C 1
ATOM 1040 O O . ASN A 1 138 ? -4.813 8.129 -8.103 1.00 96.12 138 ASN A O 1
ATOM 1044 N N . CYS A 1 139 ? -4.221 6.481 -9.509 1.00 95.44 139 CYS A N 1
ATOM 1045 C CA . CYS A 1 139 ? -4.674 5.401 -8.634 1.00 95.44 139 CYS A CA 1
ATOM 1046 C C . CYS A 1 139 ? -3.898 5.381 -7.310 1.00 95.44 139 CYS A C 1
ATOM 1048 O O . CYS A 1 139 ? -4.510 5.255 -6.253 1.00 95.44 139 CYS A O 1
ATOM 1050 N N . TYR A 1 140 ? -2.579 5.564 -7.353 1.00 94.50 140 TYR A N 1
ATOM 1051 C CA . TYR A 1 140 ? -1.736 5.637 -6.161 1.00 94.50 140 TYR A CA 1
ATOM 1052 C C . TYR A 1 140 ? -2.114 6.798 -5.232 1.00 94.50 140 TYR A C 1
ATOM 1054 O O . TYR A 1 140 ? -2.305 6.582 -4.034 1.00 94.50 140 TYR A O 1
ATOM 1062 N N . LEU A 1 141 ? -2.309 8.003 -5.783 1.00 95.56 141 LEU A N 1
ATOM 1063 C CA . LEU A 1 141 ? -2.778 9.151 -5.002 1.00 95.56 141 LEU A CA 1
ATOM 1064 C C . LEU A 1 141 ? -4.160 8.882 -4.392 1.00 95.56 141 LEU A C 1
ATOM 1066 O O . LEU A 1 141 ? -4.381 9.160 -3.215 1.00 95.56 141 LEU A O 1
ATOM 1070 N N . LEU A 1 142 ? -5.087 8.337 -5.185 1.00 95.12 142 LEU A N 1
ATOM 1071 C CA . LEU A 1 142 ? -6.444 8.046 -4.732 1.00 95.12 142 LEU A CA 1
ATOM 1072 C C . LEU A 1 142 ? -6.447 7.058 -3.559 1.00 95.12 142 LEU A C 1
ATOM 1074 O O . LEU A 1 142 ? -7.144 7.301 -2.577 1.00 95.12 142 LEU A O 1
ATOM 1078 N N . LEU A 1 143 ? -5.663 5.978 -3.637 1.00 93.56 143 LEU A N 1
ATOM 1079 C CA . LEU A 1 143 ? -5.537 5.003 -2.550 1.00 93.56 143 LEU A CA 1
ATOM 1080 C C . LEU A 1 143 ? -4.975 5.656 -1.281 1.00 93.56 143 LEU A C 1
ATOM 1082 O O . LEU A 1 143 ? -5.591 5.544 -0.220 1.00 93.56 143 LEU A O 1
ATOM 1086 N N . GLY A 1 144 ? -3.895 6.434 -1.405 1.00 92.75 144 GLY A N 1
ATOM 1087 C CA . GLY A 1 144 ? -3.314 7.151 -0.269 1.00 92.75 144 GLY A CA 1
ATOM 1088 C C . GLY A 1 144 ? -4.278 8.152 0.372 1.00 92.75 144 GLY A C 1
ATOM 1089 O O . GLY A 1 144 ? -4.343 8.266 1.598 1.00 92.75 144 GLY A O 1
ATOM 1090 N N . MET A 1 145 ? -5.096 8.839 -0.431 1.00 92.69 145 MET A N 1
ATOM 1091 C CA . MET A 1 145 ? -6.144 9.729 0.074 1.00 92.69 145 MET A CA 1
ATOM 1092 C C . MET A 1 145 ? -7.288 8.964 0.745 1.00 92.69 145 MET A C 1
ATOM 1094 O O . MET A 1 145 ? -7.753 9.393 1.800 1.00 92.69 145 MET A O 1
ATOM 1098 N N . LEU A 1 146 ? -7.751 7.851 0.171 1.00 92.56 146 LEU A N 1
ATOM 1099 C CA . LEU A 1 146 ? -8.843 7.058 0.742 1.00 92.56 146 LEU A CA 1
ATOM 1100 C C . LEU A 1 146 ? -8.467 6.478 2.104 1.00 92.56 146 LEU A C 1
ATOM 1102 O O . LEU A 1 146 ? -9.261 6.562 3.039 1.00 92.56 146 LEU A O 1
ATOM 1106 N N . GLU A 1 147 ? -7.256 5.952 2.251 1.00 92.06 147 GLU A N 1
ATOM 1107 C CA . GLU A 1 147 ? -6.793 5.453 3.544 1.00 92.06 147 GLU A CA 1
ATOM 1108 C C . GLU A 1 147 ? -6.473 6.596 4.501 1.00 92.06 147 GLU A C 1
ATOM 1110 O O . GLU A 1 147 ? -7.000 6.654 5.614 1.00 92.06 147 GLU A O 1
ATOM 1115 N N . GLY A 1 148 ? -5.659 7.554 4.055 1.00 90.81 148 GLY A N 1
ATOM 1116 C CA . GLY A 1 148 ? -5.198 8.648 4.893 1.00 90.81 148 GLY A CA 1
ATOM 1117 C C . GLY A 1 148 ? -6.343 9.533 5.378 1.00 90.81 148 GLY A C 1
ATOM 1118 O O . GLY A 1 148 ? -6.473 9.763 6.583 1.00 90.81 148 GLY A O 1
ATOM 1119 N N . LEU A 1 149 ? -7.173 10.036 4.467 1.00 93.88 149 LEU A N 1
ATOM 1120 C CA . LEU A 1 149 ? -8.294 10.913 4.809 1.00 93.88 149 LEU A CA 1
ATOM 1121 C C . LEU A 1 149 ? -9.487 10.113 5.327 1.00 93.88 149 LEU A C 1
ATOM 1123 O O . LEU A 1 149 ? -10.110 10.545 6.292 1.00 93.88 149 LEU A O 1
ATOM 1127 N N . GLY A 1 150 ? -9.788 8.944 4.754 1.00 93.88 150 GLY A N 1
ATOM 1128 C CA . GLY A 1 150 ? -10.935 8.135 5.173 1.00 93.88 150 GLY A CA 1
ATOM 1129 C C . GLY A 1 150 ? -10.802 7.616 6.603 1.00 93.88 150 GLY A C 1
ATOM 1130 O O . GLY A 1 150 ? -11.731 7.768 7.398 1.00 93.88 150 GLY A O 1
ATOM 1131 N N . LEU A 1 151 ? -9.636 7.082 6.986 1.00 93.56 151 LEU A N 1
ATOM 1132 C CA . LEU A 1 151 ? -9.420 6.605 8.358 1.00 93.56 151 LEU A CA 1
ATOM 1133 C C . LEU A 1 151 ? -9.382 7.754 9.373 1.00 93.56 151 LEU A C 1
ATOM 1135 O O . LEU A 1 151 ? -9.871 7.581 10.492 1.00 93.56 151 LEU A O 1
ATOM 1139 N N . ARG A 1 152 ? -8.854 8.927 8.994 1.00 94.25 152 ARG A N 1
ATOM 1140 C CA . ARG A 1 152 ? -8.911 10.141 9.830 1.00 94.25 152 ARG A CA 1
ATOM 1141 C C . ARG A 1 152 ? -10.345 10.647 9.984 1.00 94.25 152 ARG A C 1
ATOM 1143 O O . ARG A 1 152 ? -10.764 10.929 11.099 1.00 94.25 152 ARG A O 1
ATOM 1150 N N . ALA A 1 153 ? -11.122 10.673 8.905 1.00 94.81 153 ALA A N 1
ATOM 1151 C CA . ALA A 1 153 ? -12.524 11.073 8.944 1.00 94.81 153 ALA A CA 1
ATOM 1152 C C . ALA A 1 153 ? -13.353 10.151 9.852 1.00 94.81 153 ALA A C 1
ATOM 1154 O O . ALA A 1 153 ? -14.176 10.638 10.620 1.00 94.81 153 ALA A O 1
ATOM 1155 N N . ILE A 1 154 ? -13.108 8.835 9.830 1.00 94.38 154 ILE A N 1
ATOM 1156 C CA . ILE A 1 154 ? -13.770 7.883 10.740 1.00 94.38 154 ILE A CA 1
ATOM 1157 C C . ILE A 1 154 ? -13.419 8.177 12.203 1.00 94.38 154 ILE A C 1
ATOM 1159 O O . ILE A 1 154 ? -14.314 8.192 13.052 1.00 94.38 154 ILE A O 1
ATOM 1163 N N . ARG A 1 155 ? -12.135 8.417 12.501 1.00 91.88 155 ARG A N 1
ATOM 1164 C CA . ARG A 1 155 ? -11.685 8.803 13.846 1.00 91.88 155 ARG A CA 1
ATOM 1165 C C . ARG A 1 155 ? -12.415 10.059 14.320 1.00 91.88 155 ARG A C 1
ATOM 1167 O O . ARG A 1 155 ? -12.976 10.055 15.413 1.00 91.88 155 ARG A O 1
ATOM 1174 N N . ASP A 1 156 ? -12.427 11.091 13.482 1.00 91.81 156 ASP A N 1
ATOM 1175 C CA . ASP A 1 156 ? -12.909 12.425 13.841 1.00 91.81 156 ASP A CA 1
ATOM 1176 C C . ASP A 1 156 ? -14.446 12.491 13.912 1.00 91.81 156 ASP A C 1
ATOM 1178 O O . ASP A 1 156 ? -14.997 13.183 14.766 1.00 91.81 156 ASP A O 1
ATOM 1182 N N . ALA A 1 157 ? -15.158 11.735 13.069 1.00 93.19 157 ALA A N 1
ATOM 1183 C CA . ALA A 1 157 ? -16.622 11.742 13.023 1.00 93.19 157 ALA A CA 1
ATOM 1184 C C . ALA A 1 157 ? -17.291 10.855 14.090 1.00 93.19 157 ALA A C 1
ATOM 1186 O O . ALA A 1 157 ? -18.468 11.050 14.396 1.00 93.19 157 ALA A O 1
ATOM 1187 N N . LEU A 1 158 ? -16.585 9.860 14.644 1.00 92.12 158 LEU A N 1
ATOM 1188 C CA . LEU A 1 158 ? -17.166 8.854 15.548 1.00 92.12 158 LEU A CA 1
ATOM 1189 C C . LEU A 1 158 ? -16.395 8.683 16.874 1.00 92.12 158 LEU A C 1
ATOM 1191 O O . LEU A 1 158 ? -16.156 7.543 17.278 1.00 92.12 158 LEU A O 1
ATOM 1195 N N . PRO A 1 159 ? -16.030 9.756 17.602 1.00 87.69 159 PRO A N 1
ATOM 1196 C CA . PRO A 1 159 ? -15.106 9.682 18.743 1.00 87.69 159 PRO A CA 1
ATOM 1197 C C . PRO A 1 159 ? -15.578 8.762 19.883 1.00 87.69 159 PRO A C 1
ATOM 1199 O O . PRO A 1 159 ? -14.764 8.141 20.554 1.00 87.69 159 PRO A O 1
ATOM 1202 N N . ASN A 1 160 ? -16.895 8.612 20.069 1.00 89.25 160 ASN A N 1
ATOM 1203 C CA . ASN A 1 160 ? -17.485 7.829 21.164 1.00 89.25 160 ASN A CA 1
ATOM 1204 C C . ASN A 1 160 ? -18.150 6.521 20.702 1.00 89.25 160 ASN A C 1
ATOM 1206 O O . ASN A 1 160 ? -18.934 5.927 21.441 1.00 89.25 160 ASN A O 1
ATOM 1210 N N . ASN A 1 161 ? -17.880 6.067 19.474 1.00 92.38 161 ASN A N 1
ATOM 1211 C CA . ASN A 1 161 ? -18.494 4.856 18.928 1.00 92.38 161 ASN A CA 1
ATOM 1212 C C . ASN A 1 161 ? -17.442 3.909 18.340 1.00 92.38 161 ASN A C 1
ATOM 1214 O O . ASN A 1 161 ? -17.320 3.753 17.125 1.00 92.38 161 ASN A O 1
ATOM 1218 N N . ALA A 1 162 ? -16.704 3.241 19.229 1.00 91.94 162 ALA A N 1
ATOM 1219 C CA . ALA A 1 162 ? -15.637 2.309 18.862 1.00 91.94 162 ALA A CA 1
ATOM 1220 C C . ALA A 1 162 ? -16.120 1.152 17.965 1.00 91.94 162 ALA A C 1
ATOM 1222 O O . ALA A 1 162 ? -15.383 0.695 17.095 1.00 91.94 162 ALA A O 1
ATOM 1223 N N . VAL A 1 163 ? -17.370 0.703 18.133 1.00 93.19 163 VAL A N 1
ATOM 1224 C CA . VAL A 1 163 ? -17.963 -0.353 17.296 1.00 93.19 163 VAL A CA 1
ATOM 1225 C C . VAL A 1 163 ? -18.146 0.138 15.861 1.00 93.19 163 VAL A C 1
ATOM 1227 O O . VAL A 1 163 ? -17.747 -0.549 14.922 1.00 93.19 163 VAL A O 1
ATOM 1230 N N . ALA A 1 164 ? -18.731 1.324 15.668 1.00 93.25 164 ALA A N 1
ATOM 1231 C CA . ALA A 1 164 ? -18.906 1.895 14.334 1.00 93.25 164 ALA A CA 1
ATOM 1232 C C . ALA A 1 164 ? -17.559 2.256 13.690 1.00 93.25 164 ALA A C 1
ATOM 1234 O O . ALA A 1 164 ? -17.365 1.962 12.511 1.00 93.25 164 ALA A O 1
ATOM 1235 N N . GLN A 1 165 ? -16.618 2.809 14.464 1.00 94.12 165 GLN A N 1
ATOM 1236 C CA . GLN A 1 165 ? -15.255 3.069 13.997 1.00 94.12 165 GLN A CA 1
ATOM 1237 C C . GLN A 1 165 ? -14.590 1.794 13.474 1.00 94.12 165 GLN A C 1
ATOM 1239 O O . GLN A 1 165 ? -14.091 1.781 12.353 1.00 94.12 165 GLN A O 1
ATOM 1244 N N . GLU A 1 166 ? -14.615 0.708 14.253 1.00 94.56 166 GLU A N 1
ATOM 1245 C CA . GLU A 1 166 ? -13.985 -0.548 13.846 1.00 94.56 166 GLU A CA 1
ATOM 1246 C C . GLU A 1 166 ? -14.658 -1.157 12.614 1.00 94.56 166 GLU A C 1
ATOM 1248 O O . GLU A 1 166 ? -13.968 -1.690 11.750 1.00 94.56 166 GLU A O 1
ATOM 1253 N N . ARG A 1 167 ? -15.985 -1.052 12.488 1.00 95.19 167 ARG A N 1
ATOM 1254 C CA . ARG A 1 167 ? -16.701 -1.532 11.297 1.00 95.19 167 ARG A CA 1
ATOM 1255 C C . ARG A 1 167 ? -16.306 -0.763 10.041 1.00 95.19 167 ARG A C 1
ATOM 1257 O O . ARG A 1 167 ? -16.022 -1.387 9.026 1.00 95.19 167 ARG A O 1
ATOM 1264 N N . LEU A 1 168 ? -16.283 0.569 10.100 1.00 95.44 168 LEU A N 1
ATOM 1265 C CA . LEU A 1 168 ? -15.935 1.394 8.940 1.00 95.44 168 LEU A CA 1
ATOM 1266 C C . LEU A 1 168 ? -14.454 1.263 8.574 1.00 95.44 168 LEU A C 1
ATOM 1268 O O . LEU A 1 168 ? -14.133 1.082 7.401 1.00 95.44 168 LEU A O 1
ATOM 1272 N N . ALA A 1 169 ? -13.565 1.275 9.571 1.00 95.06 169 ALA A N 1
ATOM 1273 C CA . ALA A 1 169 ? -12.144 1.024 9.356 1.00 95.06 169 ALA A CA 1
ATOM 1274 C C . ALA A 1 169 ? -11.917 -0.380 8.779 1.00 95.06 169 ALA A C 1
ATOM 1276 O O . ALA A 1 169 ? -11.176 -0.542 7.815 1.00 95.06 169 ALA A O 1
ATOM 1277 N N . GLY A 1 170 ? -12.619 -1.385 9.305 1.00 94.62 170 GLY A N 1
ATOM 1278 C CA . GLY A 1 170 ? -12.575 -2.753 8.804 1.00 94.62 170 GLY A CA 1
ATOM 1279 C C . GLY A 1 170 ? -13.040 -2.883 7.353 1.00 94.62 170 GLY A C 1
ATOM 1280 O O . GLY A 1 170 ? -12.440 -3.650 6.606 1.00 94.62 170 GLY A O 1
ATOM 1281 N N . THR A 1 171 ? -14.038 -2.110 6.910 1.00 95.62 171 THR A N 1
ATOM 1282 C CA . THR A 1 171 ? -14.445 -2.068 5.493 1.00 95.62 171 THR A CA 1
ATOM 1283 C C . THR A 1 171 ? -13.318 -1.556 4.597 1.00 95.62 171 THR A C 1
ATOM 1285 O O . THR A 1 171 ? -13.024 -2.186 3.581 1.00 95.62 171 THR A O 1
ATOM 1288 N N . ILE A 1 172 ? -12.650 -0.464 4.988 1.00 95.06 172 ILE A N 1
ATOM 1289 C CA . ILE A 1 172 ? -11.503 0.083 4.242 1.00 95.06 172 ILE A CA 1
ATOM 1290 C C . ILE A 1 172 ? -10.368 -0.946 4.203 1.00 95.06 172 ILE A C 1
ATOM 1292 O O . ILE A 1 172 ? -9.909 -1.315 3.125 1.00 95.06 172 ILE A O 1
ATOM 1296 N N . LEU A 1 173 ? -9.980 -1.490 5.359 1.00 95.44 173 LEU A N 1
ATOM 1297 C CA . LEU A 1 173 ? -8.903 -2.480 5.450 1.00 95.44 173 LEU A CA 1
ATOM 1298 C C . LEU A 1 173 ? -9.225 -3.776 4.691 1.00 95.44 173 LEU A C 1
ATOM 1300 O O . LEU A 1 173 ? -8.314 -4.427 4.190 1.00 95.44 173 LEU A O 1
ATOM 1304 N N . THR A 1 174 ? -10.503 -4.148 4.568 1.00 96.44 174 THR A N 1
ATOM 1305 C CA . THR A 1 174 ? -10.924 -5.306 3.763 1.00 96.44 174 THR A CA 1
ATOM 1306 C C . THR A 1 174 ? -10.727 -5.032 2.277 1.00 96.44 174 THR A C 1
ATOM 1308 O O . THR A 1 174 ? -10.157 -5.865 1.576 1.00 96.44 174 THR A O 1
ATOM 1311 N N . ALA A 1 175 ? -11.171 -3.867 1.793 1.00 96.38 175 ALA A N 1
ATOM 1312 C CA . ALA A 1 175 ? -10.976 -3.479 0.399 1.00 96.38 175 ALA A CA 1
ATOM 1313 C C . ALA A 1 175 ? -9.481 -3.443 0.039 1.00 96.38 175 ALA A C 1
ATOM 1315 O O . ALA A 1 175 ? -9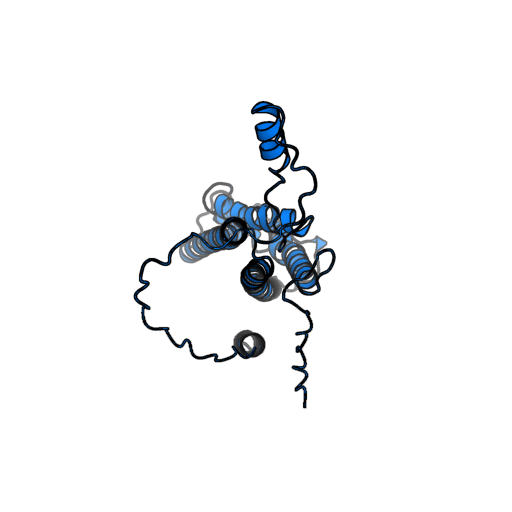.080 -3.976 -0.995 1.00 96.38 175 ALA A O 1
ATOM 1316 N N . MET A 1 176 ? -8.655 -2.911 0.940 1.00 95.44 176 MET A N 1
ATOM 1317 C CA . MET A 1 176 ? -7.204 -2.856 0.774 1.00 95.44 176 MET A CA 1
ATOM 1318 C C . MET A 1 176 ? -6.553 -4.242 0.820 1.00 95.44 176 MET A C 1
ATOM 1320 O O . MET A 1 176 ? -5.725 -4.546 -0.028 1.00 95.44 176 MET A O 1
ATOM 1324 N N . ALA A 1 177 ? -6.997 -5.135 1.710 1.00 96.69 177 ALA A N 1
ATOM 1325 C CA . ALA A 1 177 ? -6.507 -6.514 1.747 1.00 96.69 177 ALA A CA 1
ATOM 1326 C C . ALA A 1 177 ? -6.800 -7.287 0.446 1.00 96.69 177 ALA A C 1
ATOM 1328 O O . ALA A 1 177 ? -5.988 -8.102 0.007 1.00 96.69 177 ALA A O 1
ATOM 1329 N N . ILE A 1 178 ? -7.948 -7.034 -0.193 1.00 96.75 178 ILE A N 1
ATOM 1330 C CA . ILE A 1 178 ? -8.257 -7.604 -1.514 1.00 96.75 178 ILE A CA 1
ATOM 1331 C C . ILE A 1 178 ? -7.319 -7.013 -2.573 1.00 96.75 178 ILE A C 1
ATOM 1333 O O . ILE A 1 178 ? -6.750 -7.763 -3.372 1.00 96.75 178 ILE A O 1
ATOM 1337 N N . ALA A 1 179 ? -7.135 -5.689 -2.559 1.00 95.75 179 ALA A N 1
ATOM 1338 C CA . ALA A 1 179 ? -6.229 -5.005 -3.474 1.00 95.75 179 ALA A CA 1
ATOM 1339 C C . ALA A 1 179 ? -4.801 -5.564 -3.363 1.00 95.75 179 ALA A C 1
ATOM 1341 O O . ALA A 1 179 ? -4.222 -5.908 -4.393 1.00 95.75 179 ALA A O 1
ATOM 1342 N N . ASP A 1 180 ? -4.287 -5.779 -2.148 1.00 97.06 180 ASP A N 1
ATOM 1343 C CA . ASP A 1 180 ? -2.963 -6.360 -1.910 1.00 97.06 180 ASP A CA 1
ATOM 1344 C C . ASP A 1 180 ? -2.776 -7.696 -2.632 1.00 97.06 180 ASP A C 1
ATOM 1346 O O . ASP A 1 180 ? -1.809 -7.877 -3.368 1.00 97.06 180 ASP A O 1
ATOM 1350 N N . VAL A 1 181 ? -3.706 -8.641 -2.444 1.00 97.50 181 VAL A N 1
ATOM 1351 C CA . VAL A 1 181 ? -3.603 -9.986 -3.031 1.00 97.50 181 VAL A CA 1
ATOM 1352 C C . VAL A 1 181 ? -3.587 -9.895 -4.551 1.00 97.50 181 VAL A C 1
ATOM 1354 O O . VAL A 1 181 ? -2.761 -10.536 -5.206 1.00 97.50 181 VAL A O 1
ATOM 1357 N N . THR A 1 182 ? -4.478 -9.078 -5.119 1.00 96.75 182 THR A N 1
ATOM 1358 C CA . THR A 1 182 ? -4.526 -8.886 -6.572 1.00 96.75 182 THR A CA 1
ATOM 1359 C C . THR A 1 182 ? -3.270 -8.199 -7.106 1.00 96.75 182 THR A C 1
ATOM 1361 O O . THR A 1 182 ? -2.773 -8.593 -8.161 1.00 96.75 182 THR A O 1
ATOM 1364 N N . HIS A 1 183 ? -2.709 -7.244 -6.362 1.00 96.19 183 HIS A N 1
ATOM 1365 C CA . HIS A 1 183 ? -1.504 -6.503 -6.731 1.00 96.19 183 HIS A CA 1
ATOM 1366 C C . HIS A 1 183 ? -0.247 -7.370 -6.661 1.00 96.19 183 HIS A C 1
ATOM 1368 O O . HIS A 1 183 ? 0.541 -7.380 -7.609 1.00 96.19 183 HIS A O 1
ATOM 1374 N N . ILE A 1 184 ? -0.091 -8.160 -5.592 1.00 97.31 184 ILE A N 1
ATOM 1375 C CA . ILE A 1 184 ? 0.999 -9.134 -5.439 1.00 97.31 184 ILE A CA 1
ATOM 1376 C C . ILE A 1 184 ? 0.945 -10.144 -6.588 1.00 97.31 184 ILE A C 1
ATOM 1378 O O . ILE A 1 184 ? 1.955 -10.370 -7.254 1.00 97.31 184 ILE A O 1
ATOM 1382 N N . ALA A 1 185 ? -0.230 -10.727 -6.851 1.00 97.19 185 ALA A N 1
ATOM 1383 C CA . ALA A 1 185 ? -0.394 -11.716 -7.911 1.00 97.19 185 ALA A CA 1
ATOM 1384 C C . ALA A 1 185 ? -0.083 -11.124 -9.293 1.00 97.19 185 ALA A C 1
ATOM 1386 O O . ALA A 1 185 ? 0.679 -11.718 -10.056 1.00 97.19 185 ALA A O 1
ATOM 1387 N N . ALA A 1 186 ? -0.632 -9.948 -9.611 1.00 96.00 186 ALA A N 1
ATOM 1388 C CA . ALA A 1 186 ? -0.380 -9.281 -10.885 1.00 96.00 186 ALA A CA 1
ATOM 1389 C C . ALA A 1 186 ? 1.106 -8.938 -11.065 1.00 96.00 186 ALA A C 1
ATOM 1391 O O . ALA A 1 186 ? 1.666 -9.216 -12.125 1.00 96.00 186 ALA A O 1
ATOM 1392 N N . SER A 1 187 ? 1.752 -8.410 -10.021 1.00 95.50 187 SER A N 1
ATOM 1393 C CA . SER A 1 187 ? 3.180 -8.070 -10.039 1.00 95.50 187 SER A CA 1
ATOM 1394 C C . SER A 1 187 ? 4.044 -9.310 -10.258 1.00 95.50 187 SER A C 1
ATOM 1396 O O . SER A 1 187 ? 4.925 -9.307 -11.114 1.00 95.50 187 SER A O 1
ATOM 1398 N N . TRP A 1 188 ? 3.747 -10.405 -9.554 1.00 96.19 188 TRP A N 1
ATOM 1399 C CA . TRP A 1 188 ? 4.476 -11.662 -9.706 1.00 96.19 188 TRP A CA 1
ATOM 1400 C C . TRP A 1 188 ? 4.340 -12.232 -11.120 1.00 96.19 188 TRP A C 1
ATOM 1402 O O . TRP A 1 188 ? 5.339 -12.576 -11.748 1.00 96.19 188 TRP A O 1
ATOM 1412 N N . PHE A 1 189 ? 3.115 -12.332 -11.648 1.00 96.50 189 PHE A N 1
ATOM 1413 C CA . PHE A 1 189 ? 2.888 -12.902 -12.980 1.00 96.50 189 PHE A CA 1
ATOM 1414 C C . PHE A 1 189 ? 3.448 -12.038 -14.114 1.00 96.50 189 PHE A C 1
ATOM 1416 O O . PHE A 1 189 ? 3.735 -12.572 -15.186 1.00 96.50 189 PHE A O 1
ATOM 1423 N N . ALA A 1 190 ? 3.593 -10.729 -13.896 1.00 95.31 190 ALA A N 1
ATOM 1424 C CA . ALA A 1 190 ? 4.206 -9.819 -14.856 1.00 95.31 190 ALA A CA 1
ATOM 1425 C C . ALA A 1 190 ? 5.744 -9.881 -14.849 1.00 95.31 190 ALA A C 1
ATOM 1427 O O . ALA A 1 190 ? 6.360 -9.531 -15.857 1.00 95.31 190 ALA A O 1
ATOM 1428 N N . LEU A 1 191 ? 6.372 -10.338 -13.756 1.00 95.44 191 LEU A N 1
ATOM 1429 C CA . LEU A 1 191 ? 7.827 -10.473 -13.692 1.00 95.44 191 LEU A CA 1
ATOM 1430 C C . LEU A 1 191 ? 8.336 -11.557 -14.659 1.00 95.44 191 LEU A C 1
ATOM 1432 O O . LEU A 1 191 ? 7.737 -12.636 -14.754 1.00 95.44 191 LEU A O 1
ATOM 1436 N N . PRO A 1 192 ? 9.489 -11.327 -15.319 1.00 94.88 192 PRO A N 1
ATOM 1437 C CA . PRO A 1 192 ? 10.182 -12.359 -16.076 1.00 94.88 192 PRO A CA 1
ATOM 1438 C C . PRO A 1 192 ? 10.442 -13.600 -15.207 1.00 94.88 192 PRO A C 1
ATOM 1440 O O . PRO A 1 192 ? 10.861 -13.445 -14.057 1.00 94.88 192 PRO A O 1
ATOM 1443 N N . PRO A 1 193 ? 10.277 -14.832 -15.730 1.00 94.56 193 PRO A N 1
ATOM 1444 C CA . PRO A 1 193 ? 10.443 -16.057 -14.941 1.00 94.56 193 PRO A CA 1
ATOM 1445 C C . PRO A 1 193 ? 11.787 -16.165 -14.209 1.00 94.56 193 PRO A C 1
ATOM 1447 O O . PRO A 1 193 ? 11.841 -16.705 -13.109 1.00 94.56 193 PRO A O 1
ATOM 1450 N N . ALA A 1 194 ? 12.855 -15.611 -14.792 1.00 94.31 194 ALA A N 1
ATOM 1451 C CA . ALA A 1 194 ? 14.185 -15.587 -14.189 1.00 94.31 194 ALA A CA 1
ATOM 1452 C C . ALA A 1 194 ? 14.259 -14.758 -12.893 1.00 94.31 194 ALA A C 1
ATOM 1454 O O . ALA A 1 194 ? 15.084 -15.061 -12.042 1.00 94.31 194 ALA A O 1
ATOM 1455 N N . LEU A 1 195 ? 13.393 -13.749 -12.736 1.00 94.31 195 LEU A N 1
ATOM 1456 C CA . LEU A 1 195 ? 13.381 -12.838 -11.587 1.00 94.31 195 LEU A CA 1
ATOM 1457 C C . LEU A 1 195 ? 12.341 -13.216 -10.528 1.00 94.31 195 LEU A C 1
ATOM 1459 O O . LEU A 1 195 ? 12.445 -12.781 -9.388 1.00 94.31 195 LEU A O 1
ATOM 1463 N N . GLN A 1 196 ? 11.334 -14.028 -10.859 1.00 94.38 196 GLN A N 1
ATOM 1464 C CA . GLN A 1 196 ? 10.212 -14.335 -9.955 1.00 94.38 196 GLN A CA 1
ATOM 1465 C C . GLN A 1 196 ? 10.639 -14.928 -8.603 1.00 94.38 196 GLN A C 1
ATOM 1467 O O . GLN A 1 196 ? 9.962 -14.721 -7.600 1.00 94.38 196 GLN A O 1
ATOM 1472 N N . TYR A 1 197 ? 11.758 -15.655 -8.577 1.00 94.56 197 TYR A N 1
ATOM 1473 C CA . TYR A 1 197 ? 12.258 -16.358 -7.393 1.00 94.56 197 TYR A CA 1
ATOM 1474 C C . TYR A 1 197 ? 13.662 -15.905 -6.975 1.00 94.56 197 TYR A C 1
ATOM 1476 O O . TYR A 1 197 ? 14.306 -16.587 -6.177 1.00 94.56 197 TYR A O 1
ATOM 1484 N N . THR A 1 198 ? 14.128 -14.748 -7.457 1.00 95.12 198 THR A N 1
ATOM 1485 C CA . THR A 1 198 ? 15.405 -14.151 -7.040 1.00 95.12 198 THR A CA 1
ATOM 1486 C C . THR A 1 198 ? 15.196 -12.778 -6.389 1.00 95.12 198 THR A C 1
ATOM 1488 O O . THR A 1 198 ? 15.550 -11.749 -6.959 1.00 95.12 198 THR A O 1
ATOM 1491 N N . PRO A 1 199 ? 14.654 -12.716 -5.153 1.00 94.62 199 PRO A N 1
ATOM 1492 C CA . PRO A 1 199 ? 14.379 -11.442 -4.486 1.00 94.62 199 PRO A CA 1
ATOM 1493 C C . PRO A 1 199 ? 15.606 -10.546 -4.302 1.00 94.62 199 PRO A C 1
ATOM 1495 O O . PRO A 1 199 ? 15.454 -9.347 -4.138 1.00 94.62 199 PRO A O 1
ATOM 1498 N N . ALA A 1 200 ? 16.814 -11.116 -4.317 1.00 95.44 200 ALA A N 1
ATOM 1499 C CA . ALA A 1 200 ? 18.059 -10.357 -4.235 1.00 95.44 200 ALA A CA 1
ATOM 1500 C C . ALA A 1 200 ? 18.315 -9.472 -5.469 1.00 95.44 200 ALA A C 1
ATOM 1502 O O . ALA A 1 200 ? 19.021 -8.474 -5.355 1.00 95.44 200 ALA A O 1
ATOM 1503 N N . ASP A 1 201 ? 17.723 -9.814 -6.617 1.00 95.25 201 ASP A N 1
ATOM 1504 C CA . ASP A 1 201 ? 17.879 -9.079 -7.877 1.00 95.25 201 ASP A CA 1
ATOM 1505 C C . ASP A 1 201 ? 16.752 -8.056 -8.097 1.00 95.25 201 ASP A C 1
ATOM 1507 O O . ASP A 1 201 ? 16.674 -7.401 -9.139 1.00 95.25 201 ASP A O 1
ATOM 1511 N N . TRP A 1 202 ? 15.829 -7.930 -7.142 1.00 95.31 202 TRP A N 1
ATOM 1512 C CA . TRP A 1 202 ? 14.711 -7.004 -7.250 1.00 95.31 202 TRP A CA 1
ATOM 1513 C C . TRP A 1 202 ? 15.157 -5.569 -6.982 1.00 95.31 202 TRP A C 1
ATOM 1515 O O . TRP A 1 202 ? 15.919 -5.275 -6.064 1.00 95.31 202 TRP A O 1
ATOM 1525 N N . ASN A 1 203 ? 14.620 -4.638 -7.768 1.00 93.94 203 ASN A N 1
ATOM 1526 C CA . ASN A 1 203 ? 14.762 -3.216 -7.484 1.00 93.94 203 ASN A CA 1
ATOM 1527 C C . ASN A 1 203 ? 13.788 -2.776 -6.371 1.00 93.94 203 ASN A C 1
ATOM 1529 O O . ASN A 1 203 ? 12.895 -3.516 -5.944 1.00 93.94 203 ASN A O 1
ATOM 1533 N N . ALA A 1 204 ? 13.937 -1.529 -5.917 1.00 92.56 204 ALA A N 1
ATOM 1534 C CA . ALA A 1 204 ? 13.108 -0.970 -4.851 1.00 92.56 204 ALA A CA 1
ATOM 1535 C C . ALA A 1 204 ? 11.605 -0.993 -5.184 1.00 92.56 204 ALA A C 1
ATOM 1537 O O . ALA A 1 204 ? 10.794 -1.298 -4.314 1.00 92.56 204 ALA A O 1
ATOM 1538 N N . THR A 1 205 ? 11.224 -0.726 -6.436 1.00 93.62 205 THR A N 1
ATOM 1539 C CA . THR A 1 205 ? 9.819 -0.739 -6.874 1.00 93.62 205 THR A CA 1
ATOM 1540 C C . THR A 1 205 ? 9.222 -2.144 -6.834 1.00 93.62 205 THR A C 1
ATOM 1542 O O . THR A 1 205 ? 8.092 -2.319 -6.387 1.00 93.62 205 THR A O 1
ATOM 1545 N N . THR A 1 206 ? 9.987 -3.167 -7.213 1.00 95.25 206 THR A N 1
ATOM 1546 C CA . THR A 1 206 ? 9.549 -4.570 -7.152 1.00 95.25 206 THR A CA 1
ATOM 1547 C C . THR A 1 206 ? 9.396 -5.034 -5.705 1.00 95.25 206 THR A C 1
ATOM 1549 O O . THR A 1 206 ? 8.374 -5.626 -5.352 1.00 95.25 206 THR A O 1
ATOM 1552 N N . HIS A 1 207 ? 10.345 -4.687 -4.829 1.00 95.94 207 HIS A N 1
ATOM 1553 C CA . HIS A 1 207 ? 10.186 -4.900 -3.387 1.00 95.94 207 HIS A CA 1
ATOM 1554 C C . HIS A 1 207 ? 8.984 -4.142 -2.816 1.00 95.94 207 HIS A C 1
ATOM 1556 O O . HIS A 1 207 ? 8.244 -4.698 -2.006 1.00 95.94 207 HIS A O 1
ATOM 1562 N N . GLY A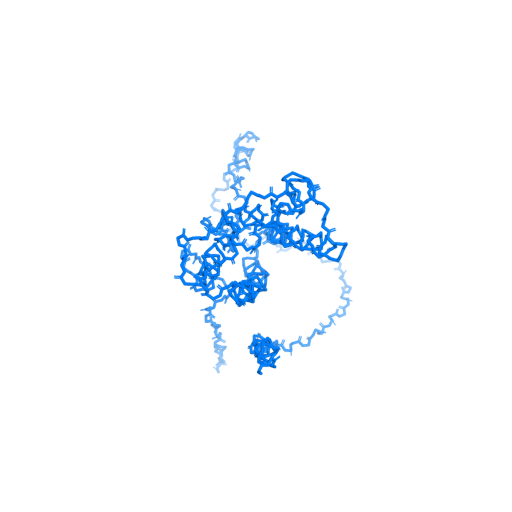 1 208 ? 8.757 -2.905 -3.257 1.00 93.56 208 GLY A N 1
ATOM 1563 C CA . GLY A 1 208 ? 7.588 -2.112 -2.891 1.00 93.56 208 GLY A CA 1
ATOM 1564 C C . GLY A 1 208 ? 6.279 -2.779 -3.308 1.00 93.56 208 GLY A C 1
ATOM 1565 O O . GLY A 1 208 ? 5.341 -2.805 -2.525 1.00 93.56 208 GLY A O 1
ATOM 1566 N N . ASN A 1 209 ? 6.231 -3.382 -4.495 1.00 94.62 209 ASN A N 1
ATOM 1567 C CA . ASN A 1 209 ? 5.030 -4.026 -5.028 1.00 94.62 209 ASN A CA 1
ATOM 1568 C C . ASN A 1 209 ? 4.747 -5.408 -4.431 1.00 94.62 209 ASN A C 1
ATOM 1570 O O . ASN A 1 209 ? 3.585 -5.791 -4.317 1.00 94.62 209 ASN A O 1
ATOM 1574 N N . ILE A 1 210 ? 5.784 -6.166 -4.068 1.00 95.81 210 ILE A N 1
ATOM 1575 C CA . ILE A 1 210 ? 5.633 -7.547 -3.595 1.00 95.81 210 ILE A CA 1
ATOM 1576 C C . ILE A 1 210 ? 5.942 -7.640 -2.104 1.00 95.81 210 ILE A C 1
ATOM 1578 O O . ILE A 1 210 ? 5.052 -7.920 -1.307 1.00 95.81 210 ILE A O 1
ATOM 1582 N N . THR A 1 211 ? 7.188 -7.398 -1.697 1.00 96.31 211 THR A N 1
ATOM 1583 C CA . THR A 1 211 ? 7.630 -7.599 -0.308 1.00 96.31 211 THR A CA 1
ATOM 1584 C C . THR A 1 211 ? 6.887 -6.693 0.675 1.00 96.31 211 THR A C 1
ATOM 1586 O O . THR A 1 211 ? 6.377 -7.176 1.688 1.00 96.31 211 THR A O 1
ATOM 1589 N N . LEU A 1 212 ? 6.797 -5.394 0.378 1.00 95.31 212 LEU A N 1
ATOM 1590 C CA . LEU A 1 212 ? 6.115 -4.433 1.244 1.00 95.31 212 LEU A CA 1
ATOM 1591 C C . LEU A 1 212 ? 4.606 -4.706 1.291 1.00 95.31 212 LEU A C 1
ATOM 1593 O O . LEU A 1 212 ? 4.026 -4.685 2.372 1.00 95.31 212 LEU A O 1
ATOM 1597 N N . VAL A 1 213 ? 3.979 -5.038 0.161 1.00 96.62 213 VAL A N 1
ATOM 1598 C CA . VAL A 1 213 ? 2.542 -5.356 0.126 1.00 96.62 213 VAL A CA 1
ATOM 1599 C C . VAL A 1 213 ? 2.231 -6.671 0.846 1.00 96.62 213 VAL A C 1
ATOM 1601 O O . VAL A 1 213 ? 1.234 -6.738 1.555 1.00 96.62 213 VAL A O 1
ATOM 1604 N N . ILE A 1 214 ? 3.100 -7.689 0.784 1.00 97.75 214 ILE A N 1
ATOM 1605 C CA . ILE A 1 214 ? 2.965 -8.904 1.612 1.00 97.75 214 ILE A CA 1
ATOM 1606 C C . ILE A 1 214 ? 2.987 -8.544 3.102 1.00 97.75 214 ILE A C 1
ATO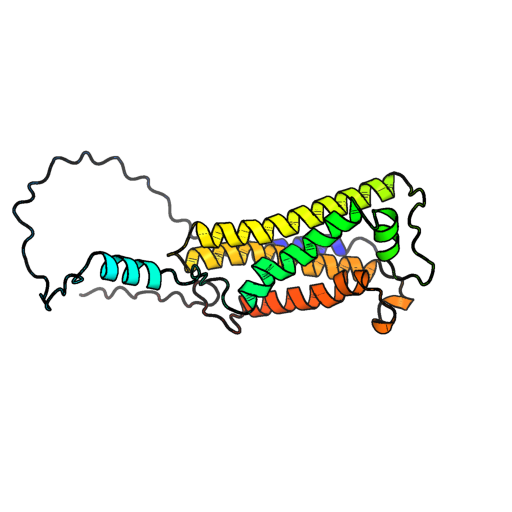M 1608 O O . ILE A 1 214 ? 2.171 -9.050 3.876 1.00 97.75 214 ILE A O 1
ATOM 1612 N N . PHE A 1 215 ? 3.895 -7.656 3.511 1.00 97.56 215 PHE A N 1
ATOM 1613 C CA . PHE A 1 215 ? 3.952 -7.168 4.886 1.00 97.56 215 PHE A CA 1
ATOM 1614 C C . PHE A 1 215 ? 2.674 -6.407 5.280 1.00 97.56 215 PHE A C 1
ATOM 1616 O O . PHE A 1 215 ? 2.096 -6.681 6.335 1.00 97.56 215 PHE A O 1
ATOM 1623 N N . LEU A 1 216 ? 2.188 -5.494 4.436 1.00 96.44 216 LEU A N 1
ATOM 1624 C CA . LEU A 1 216 ? 0.945 -4.760 4.685 1.00 96.44 216 LEU A CA 1
ATOM 1625 C C . LEU A 1 216 ? -0.262 -5.713 4.752 1.00 96.44 216 LEU A C 1
ATOM 1627 O O . LEU A 1 216 ? -1.102 -5.604 5.648 1.00 96.44 216 LEU A O 1
ATOM 1631 N N . PHE A 1 217 ? -0.340 -6.703 3.866 1.00 97.75 217 PHE A N 1
ATOM 1632 C CA . PHE A 1 217 ? -1.395 -7.715 3.891 1.00 97.75 217 PHE A CA 1
ATOM 1633 C C . PHE A 1 217 ? -1.368 -8.514 5.200 1.00 97.75 217 PHE A C 1
ATOM 1635 O O . PHE A 1 217 ? -2.391 -8.653 5.875 1.00 97.75 217 PHE A O 1
ATOM 1642 N N . ALA A 1 218 ? -0.185 -8.972 5.621 1.00 97.9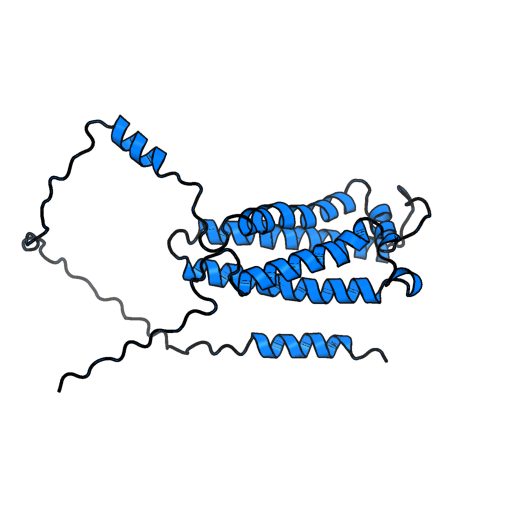4 218 ALA A N 1
ATOM 1643 C CA . ALA A 1 218 ? -0.015 -9.700 6.874 1.00 97.94 218 ALA A CA 1
ATOM 1644 C C . ALA A 1 218 ? -0.419 -8.859 8.097 1.00 97.94 218 ALA A C 1
ATOM 1646 O O . ALA A 1 218 ? -1.092 -9.367 8.998 1.00 97.94 218 ALA A O 1
ATOM 1647 N N . THR A 1 219 ? -0.072 -7.567 8.127 1.00 97.31 219 THR A N 1
ATOM 1648 C CA . THR A 1 219 ? -0.498 -6.671 9.215 1.00 97.31 219 THR A CA 1
ATOM 1649 C C . THR A 1 219 ? -2.010 -6.435 9.204 1.00 97.31 219 THR A C 1
ATOM 1651 O O . THR A 1 219 ? -2.611 -6.399 10.279 1.00 97.31 219 THR A O 1
ATOM 1654 N N . ARG A 1 220 ? -2.663 -6.388 8.033 1.00 96.25 220 ARG A N 1
ATOM 1655 C CA . ARG A 1 220 ? -4.135 -6.298 7.952 1.00 96.25 220 ARG A CA 1
ATOM 1656 C C . ARG A 1 220 ? -4.797 -7.563 8.489 1.00 96.25 220 ARG A C 1
ATOM 1658 O O . ARG A 1 220 ? -5.728 -7.469 9.290 1.00 96.25 220 ARG A O 1
ATOM 1665 N N . LEU A 1 221 ? -4.282 -8.746 8.148 1.00 97.12 221 LEU A N 1
ATOM 1666 C CA . LEU A 1 221 ? -4.756 -10.005 8.738 1.00 97.12 221 LEU A CA 1
ATOM 1667 C C . LEU A 1 221 ? -4.576 -10.023 10.264 1.00 97.12 221 LEU A C 1
ATOM 1669 O O . LEU A 1 221 ? -5.497 -10.410 10.988 1.00 97.12 221 LEU A O 1
ATOM 1673 N N . ALA A 1 222 ? -3.433 -9.547 10.763 1.00 96.38 222 ALA A N 1
ATOM 1674 C CA . ALA A 1 222 ? -3.184 -9.410 12.197 1.00 96.38 222 ALA A CA 1
ATOM 1675 C C . ALA A 1 222 ? -4.174 -8.436 12.864 1.00 96.38 222 ALA A C 1
ATOM 1677 O O . ALA A 1 222 ? -4.683 -8.720 13.956 1.00 96.38 222 ALA A O 1
ATOM 1678 N N . TRP A 1 223 ? -4.522 -7.337 12.185 1.00 96.00 223 TRP A N 1
ATOM 1679 C CA . TRP A 1 223 ? -5.534 -6.394 12.651 1.00 96.00 223 TRP A CA 1
ATOM 1680 C C . TRP A 1 223 ? -6.913 -7.056 12.750 1.00 96.00 223 TRP A C 1
ATOM 1682 O O . TRP A 1 223 ? -7.569 -6.919 13.786 1.00 96.00 223 TRP A O 1
ATOM 1692 N N . PHE A 1 224 ? -7.354 -7.827 11.750 1.00 95.25 224 PHE A N 1
ATOM 1693 C CA . PHE A 1 224 ? -8.629 -8.562 11.818 1.00 95.25 224 PHE A CA 1
ATOM 1694 C C . PHE A 1 224 ? -8.628 -9.644 12.909 1.00 95.25 224 PHE A C 1
ATOM 1696 O O . PHE A 1 224 ? -9.626 -9.824 13.615 1.00 95.25 224 PHE A O 1
ATOM 1703 N N . ALA A 1 225 ? -7.490 -10.313 13.111 1.00 93.88 225 ALA A N 1
ATOM 1704 C CA . ALA A 1 225 ? -7.302 -11.271 14.198 1.00 93.88 225 ALA A CA 1
ATOM 1705 C C . ALA A 1 225 ? -7.311 -10.611 15.594 1.00 93.88 225 ALA A C 1
ATOM 1707 O O . ALA A 1 225 ? -7.534 -11.291 16.596 1.00 93.88 225 ALA A O 1
ATOM 1708 N N . GLY A 1 226 ? -7.132 -9.288 15.674 1.00 92.44 226 GLY A N 1
ATOM 1709 C CA . GLY A 1 226 ? -7.087 -8.535 16.929 1.00 92.44 226 GLY A CA 1
ATOM 1710 C C . GLY A 1 226 ? -5.741 -8.613 17.646 1.00 92.44 226 GLY A C 1
ATOM 1711 O O . GLY A 1 226 ? -5.681 -8.391 18.853 1.00 92.44 226 GLY A O 1
ATOM 1712 N N . ILE A 1 227 ? -4.659 -8.937 16.936 1.00 94.50 227 ILE A N 1
ATOM 1713 C CA . ILE A 1 227 ? -3.317 -9.018 17.521 1.00 94.50 227 ILE A CA 1
ATOM 1714 C C . ILE A 1 227 ? -2.874 -7.609 17.929 1.00 94.50 227 ILE A C 1
ATOM 1716 O O . ILE A 1 227 ? -2.850 -6.710 17.095 1.00 94.50 227 ILE A O 1
ATOM 1720 N N . GLY A 1 228 ? -2.531 -7.404 19.204 1.00 89.44 228 GLY A N 1
ATOM 1721 C CA . GLY A 1 228 ? -2.032 -6.116 19.706 1.00 89.44 228 GLY A CA 1
ATOM 1722 C C . GLY A 1 228 ? -3.083 -5.004 19.837 1.00 89.44 228 GLY A C 1
ATOM 1723 O O . GLY A 1 228 ? -2.710 -3.842 19.980 1.00 89.44 228 GLY A O 1
ATOM 1724 N N . ARG A 1 229 ? -4.387 -5.323 19.788 1.00 91.94 229 ARG A N 1
ATOM 1725 C CA . ARG A 1 229 ? -5.475 -4.343 19.970 1.00 91.94 229 ARG A CA 1
ATOM 1726 C C . ARG A 1 229 ? -6.715 -4.952 20.626 1.00 91.94 229 ARG A C 1
ATOM 1728 O O . ARG A 1 229 ? -6.922 -6.162 20.597 1.00 91.94 229 ARG A O 1
ATOM 1735 N N . LYS A 1 230 ? -7.594 -4.101 21.160 1.00 89.81 230 LYS A N 1
ATOM 1736 C CA . LYS A 1 230 ? -8.938 -4.512 21.591 1.00 89.81 230 LYS A CA 1
ATOM 1737 C C . LYS A 1 230 ? -9.877 -4.564 20.381 1.00 89.81 230 LYS A C 1
ATOM 1739 O O . LYS A 1 230 ? -9.860 -3.663 19.546 1.00 89.81 230 LYS A O 1
ATOM 1744 N N . ARG A 1 231 ? -10.692 -5.618 20.297 1.00 91.00 231 ARG A N 1
ATOM 1745 C CA . ARG A 1 231 ? -11.778 -5.752 19.312 1.00 91.00 231 ARG A CA 1
ATOM 1746 C C . ARG A 1 231 ? -13.104 -5.362 19.959 1.00 91.00 231 ARG A C 1
ATOM 1748 O O . ARG A 1 231 ? -13.358 -5.737 21.101 1.00 91.00 231 ARG A O 1
ATOM 1755 N N . TYR A 1 232 ? -13.937 -4.650 19.222 1.00 90.06 232 TYR A N 1
ATOM 1756 C CA . TYR A 1 232 ? -15.258 -4.154 19.611 1.00 90.06 232 TYR A CA 1
ATOM 1757 C C . TYR A 1 232 ? -16.378 -4.760 18.754 1.00 90.06 232 TYR A C 1
ATOM 1759 O O . TYR A 1 232 ? -17.501 -4.891 19.231 1.00 90.06 232 TYR A O 1
ATOM 1767 N N . TRP A 1 233 ? -16.080 -5.166 17.519 1.00 89.19 233 TRP A N 1
ATOM 1768 C CA . TRP A 1 233 ? -17.024 -5.783 16.586 1.00 89.19 233 TRP A CA 1
ATOM 1769 C C . TRP A 1 233 ? -16.566 -7.166 16.116 1.00 89.19 233 TRP A C 1
ATOM 1771 O O . TRP A 1 233 ? -17.262 -8.161 16.316 1.00 89.19 233 TRP A O 1
ATOM 1781 N N . TYR A 1 234 ? -15.383 -7.253 15.505 1.00 87.75 234 TYR A N 1
ATOM 1782 C CA . TYR A 1 234 ? -14.914 -8.504 14.914 1.00 87.75 234 TYR A CA 1
ATOM 1783 C C . TYR A 1 234 ? -14.618 -9.555 15.992 1.00 87.75 234 TYR A C 1
ATOM 1785 O O . TYR A 1 234 ? -13.893 -9.298 16.954 1.00 87.75 234 TYR A O 1
ATOM 1793 N N . GLY A 1 235 ? -15.172 -10.759 15.828 1.00 82.31 235 GLY A N 1
ATOM 1794 C CA . GLY A 1 235 ? -14.948 -11.885 16.741 1.00 82.31 235 GLY A CA 1
ATOM 1795 C C . GLY A 1 235 ? -15.592 -11.746 18.126 1.00 82.31 235 GLY A C 1
ATOM 1796 O O . GLY A 1 235 ? -15.274 -12.543 19.007 1.00 82.31 235 GLY A O 1
ATOM 1797 N N . GLN A 1 236 ? -16.474 -10.763 18.338 1.00 83.62 236 GLN A N 1
ATOM 1798 C CA . GLN A 1 236 ? -17.240 -10.641 19.579 1.00 83.62 236 GLN A CA 1
ATOM 1799 C C . GLN A 1 236 ? -18.443 -11.590 19.560 1.00 83.62 236 GLN A C 1
ATOM 1801 O O . GLN A 1 236 ? -19.192 -11.649 18.587 1.00 83.62 236 GLN A O 1
ATOM 1806 N N . GLN A 1 237 ? -18.635 -12.336 20.648 1.00 73.94 237 GLN A N 1
ATOM 1807 C CA . GLN A 1 237 ? -19.824 -13.166 20.829 1.00 73.94 237 GLN A CA 1
ATOM 1808 C C . GLN A 1 237 ? -21.018 -12.250 21.107 1.00 73.94 237 GLN A C 1
ATOM 1810 O O . GLN A 1 237 ? -20.981 -11.445 22.040 1.00 73.94 237 GLN A O 1
ATOM 1815 N N . VAL A 1 238 ? -22.088 -12.370 20.319 1.00 68.94 238 VAL A N 1
ATOM 1816 C CA . VAL A 1 238 ? -23.343 -11.672 20.615 1.00 68.94 238 VAL A CA 1
ATOM 1817 C C . VAL A 1 238 ? -23.918 -12.311 21.874 1.00 68.94 238 VAL A C 1
ATOM 1819 O O . VAL A 1 238 ? -24.461 -13.415 21.825 1.00 68.94 238 VAL A O 1
ATOM 1822 N N . VAL A 1 239 ? -23.767 -11.647 23.021 1.00 60.78 239 VAL A N 1
ATOM 1823 C CA . VAL A 1 239 ? -24.382 -12.100 24.271 1.00 60.78 239 VAL A CA 1
ATOM 1824 C C . VAL A 1 239 ? -25.892 -11.974 24.100 1.00 60.78 239 VAL A C 1
ATOM 1826 O O . VAL A 1 239 ? -26.460 -10.896 24.252 1.00 60.78 239 VAL A O 1
ATOM 1829 N N . GLN A 1 240 ? -26.555 -13.074 23.741 1.00 56.56 240 GLN A N 1
ATOM 1830 C CA . GLN A 1 240 ? -28.009 -13.114 23.734 1.00 56.56 240 GLN A CA 1
ATOM 1831 C C . GLN A 1 240 ? -28.492 -13.012 25.179 1.00 56.56 240 GLN A C 1
ATOM 1833 O O . GLN A 1 240 ? -28.348 -13.948 25.970 1.00 56.56 240 GLN A O 1
ATOM 1838 N N . SER A 1 241 ? -29.060 -11.862 25.537 1.00 54.53 241 SER A N 1
ATOM 1839 C CA . SER A 1 241 ? -29.760 -11.704 26.802 1.00 5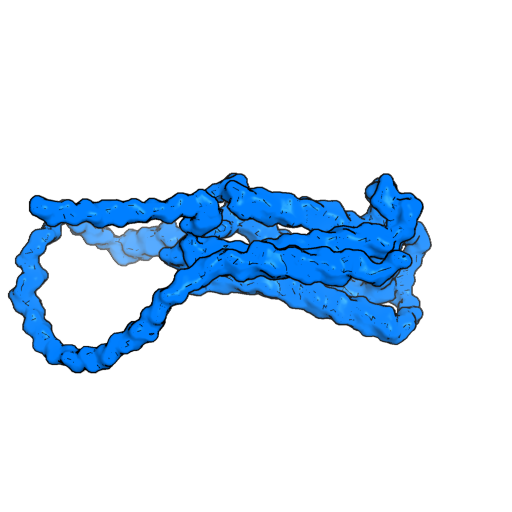4.53 241 SER A CA 1
ATOM 1840 C C . SER A 1 241 ? -30.973 -12.635 26.789 1.00 54.53 241 SER A C 1
ATOM 1842 O O . SER A 1 241 ? -31.994 -12.379 26.152 1.00 54.53 241 SER A O 1
ATOM 1844 N N . LYS A 1 242 ? -30.866 -13.771 27.485 1.00 50.91 242 LYS A N 1
ATOM 1845 C CA . LYS A 1 242 ? -32.033 -14.601 27.787 1.00 50.91 242 LYS A CA 1
ATOM 1846 C C . LYS A 1 242 ? -32.986 -13.756 28.628 1.00 50.91 242 LYS A C 1
ATOM 1848 O O . LYS A 1 242 ? -32.763 -13.581 29.824 1.00 50.91 242 LYS A O 1
ATOM 1853 N N . SER A 1 243 ? -34.040 -13.238 28.002 1.00 54.41 243 SER A N 1
ATOM 1854 C CA . SER A 1 243 ? -35.181 -12.660 28.706 1.00 54.41 243 SER A CA 1
ATOM 1855 C C . SER A 1 243 ? -35.770 -13.745 29.607 1.00 54.41 243 SER A C 1
ATOM 1857 O O . SER A 1 243 ? -36.396 -14.700 29.138 1.00 54.41 243 SER A O 1
ATOM 1859 N N . LYS A 1 244 ? -35.491 -13.659 30.913 1.00 56.25 244 LYS A N 1
ATOM 1860 C CA . LYS A 1 244 ? -36.168 -14.467 31.927 1.00 56.25 244 LYS A CA 1
ATOM 1861 C C . LYS A 1 244 ? -37.642 -14.065 31.885 1.00 56.25 244 LYS A C 1
ATOM 1863 O O . LYS A 1 244 ? -38.013 -13.027 32.419 1.00 56.25 244 LYS A O 1
ATOM 1868 N N . LYS A 1 245 ? -38.483 -14.890 31.254 1.00 55.31 245 LYS A N 1
ATOM 1869 C CA . LYS A 1 245 ? -39.927 -14.863 31.504 1.00 55.31 245 LYS A CA 1
ATOM 1870 C C . LYS A 1 245 ? -40.139 -15.264 32.962 1.00 55.31 245 LYS A C 1
ATOM 1872 O O . LYS A 1 245 ? -40.059 -16.447 33.290 1.00 55.31 245 LYS A O 1
ATOM 1877 N N . THR A 1 246 ? -40.359 -14.278 33.822 1.00 58.41 246 THR A N 1
ATOM 1878 C CA . THR A 1 246 ? -40.946 -14.489 35.144 1.00 58.41 246 THR A CA 1
ATOM 1879 C C . THR A 1 246 ? -42.343 -15.070 34.923 1.00 58.41 246 THR A C 1
ATOM 1881 O O . THR A 1 246 ? -43.150 -14.466 34.215 1.00 58.41 246 THR A O 1
ATOM 1884 N N . LYS A 1 247 ? -42.567 -16.288 35.420 1.00 59.72 247 LYS A N 1
ATOM 1885 C CA . LYS A 1 247 ? -43.897 -16.885 35.571 1.00 59.72 247 LYS A CA 1
ATOM 1886 C C . LYS A 1 247 ? -44.454 -16.498 36.929 1.00 59.72 247 LYS A C 1
ATOM 1888 O O . LYS A 1 247 ? -43.625 -16.403 37.862 1.00 59.72 247 LYS A O 1
#

pLDDT: mean 77.14, std 23.04, range [28.58, 97.94]

Foldseek 3Di:
DPDPPVVVLVVVVVVVPPPDDPPDDPPDDDDDDDDDDDPPPPDDDDDDDDPDDQPDPVSVVVVVVVPPDPLDLQQQDDPSCCVQQPVQLCLLLVLLCCCPDPLHVQQVLCQLAQDPDDRDSDDDDDPVSNVVSNVSSVVSNVLSCCRNVVLVCLSVVCSPCNQSSNVSNLVNLVVLLSVLVVQQVVSLVPYDPVCSPPPVRHDPVSCSRHVVSVVSNVVSVCSLVQPPHDDDHRPDDPPPPPPPPDD

Mean predicted aligned error: 14.63 Å

Organism: NCBI:txid92696

Nearest PDB structures (foldseek):
  5lnx-assembly2_F  TM=2.004E-01  e=7.210E+00  Bacillus subtilis subsp. subtilis str. 168

Secondary structure (DSSP, 8-state):
---HHHHHHHHHHHHHTTSPP------PPP---------TT-------------SSHHHHHHHHHHT--S---TTS-HHHHHIIIIIHHHHHHHHHHHHHSSS-HHHHHHHTS--SSPP-SSPPPPHHHHHHHHHHHHHHHHHHHHHHHHHHHHHHH-TT-HHHHHHHHHHHHHHHHHHHHHHHHHHHHHS-TTTTT-GGG--HHHHIIIIIHHHHHHHHHHHHHTTTS--SSTT------------

Sequence (247 aa):
MRLSACFLIAAFSTTVFSAPIPSNTLAVPEPVTQEPRDLSGILGGQNTGPIQLPKSPCEAVIHAVSTSSMSDYPALTGFYNLLYLWLEPLSTTIPAIMIWTVPGAAWFHHQLIPDSSPAPLNASMDPRSLMGIWQLGNCYLLLGMLEGLGLRAIRDALPNNAVAQERLAGTILTAMAIADVTHIAASWFALPPALQYTPADWNATTHGNITLVIFLFATRLAWFAGIGRKRYWYGQQVVQSKSKKTK

Solvent-accessible surface area (backbone atoms only — not comparable to full-atom values): 14886 Å² total; per-residue (Å²): 143,88,71,68,68,68,55,56,60,54,57,57,58,59,68,70,69,65,67,82,75,82,87,70,80,83,76,78,78,78,88,77,86,79,75,91,76,83,80,90,78,87,84,79,88,77,88,79,66,87,80,77,71,70,94,39,75,65,52,49,48,49,55,58,58,70,64,63,58,76,80,68,36,71,61,46,51,72,70,54,30,52,41,50,57,45,52,48,20,45,66,30,28,50,57,18,52,26,31,77,55,67,68,14,47,50,28,51,60,50,44,70,50,69,67,92,67,81,65,44,73,81,56,87,65,58,71,67,59,50,52,51,49,53,51,49,22,51,52,27,36,50,52,14,44,50,42,28,51,46,51,48,48,41,42,72,77,36,68,90,33,50,43,61,31,36,51,54,48,47,53,53,52,48,55,48,46,53,49,36,56,54,45,34,51,52,53,51,74,68,41,57,80,84,53,65,82,34,76,88,70,50,40,71,56,43,39,52,48,38,59,50,33,51,51,52,38,51,51,48,53,36,53,71,74,34,64,95,53,79,67,72,55,69,94,59,80,82,80,77,78,77,78,78,78,83,127

Radius of gyration: 26.73 Å; Cα contacts (8 Å, |Δi|>4): 167; chains: 1; bounding box: 68×50×74 Å